Protein AF-A0A9D9NFY9-F1 (afdb_monomer)

Organism: NCBI:txid2840762

Radius of gyration: 22.57 Å; Cα contacts (8 Å, |Δi|>4): 266; chains: 1; bounding box: 42×57×65 Å

Mean predicted aligned error: 10.79 Å

Foldseek 3Di:
DVVVCVVVVQAAKEAELEQLWLQSVLVCVVVVVDPDPDDWDSAQVTCPSAQALVNSLVSLVCCCPVDLVVVNVQVQQDAKDWAAQHQIDPQDIDGDPVSCVVVPVDDDVVVPDPSNCRQHPSCVVVVHIHMYGSRDYHYRQHDPNNCVNSVVPCSVVSVLVSLLVVQCVPPVSVVVSVVVVVVVVVCVVCVVVVVPDDDPDDDPPPPPDDPPPVNVVVVVVVVPDDPVVVVVVVVVVVVVVVVVVPDD

Structure (mmCIF, N/CA/C/O backbone):
data_AF-A0A9D9NFY9-F1
#
_entry.id   AF-A0A9D9NFY9-F1
#
loop_
_atom_site.group_PDB
_atom_site.id
_atom_site.type_symbol
_atom_site.label_atom_id
_atom_site.label_alt_id
_atom_site.label_comp_id
_atom_site.label_asym_id
_atom_site.label_entity_id
_atom_site.label_seq_id
_atom_site.pdbx_PDB_ins_code
_atom_site.Cartn_x
_atom_site.Cartn_y
_atom_site.Cartn_z
_atom_site.occupancy
_atom_site.B_iso_or_equiv
_atom_site.auth_seq_id
_atom_site.auth_comp_id
_atom_site.auth_asym_id
_atom_site.auth_atom_id
_atom_site.pdbx_PDB_model_num
ATOM 1 N N . MET A 1 1 ? -1.895 -9.376 8.651 1.00 95.19 1 MET A N 1
ATOM 2 C CA . MET A 1 1 ? -0.891 -9.516 7.562 1.00 95.19 1 MET A CA 1
ATOM 3 C C . MET A 1 1 ? 0.155 -10.577 7.862 1.00 95.19 1 MET A C 1
ATOM 5 O O . MET A 1 1 ? 0.382 -11.410 6.995 1.00 95.19 1 MET A O 1
ATOM 9 N N . VAL A 1 2 ? 0.783 -10.559 9.045 1.00 96.00 2 VAL A N 1
ATOM 10 C CA . VAL A 1 2 ? 1.779 -11.577 9.434 1.00 96.00 2 VAL A CA 1
ATOM 11 C C . VAL A 1 2 ? 1.160 -12.975 9.458 1.00 96.00 2 VAL A C 1
ATOM 13 O O . VAL A 1 2 ? 1.659 -13.842 8.750 1.00 96.00 2 VAL A O 1
ATOM 16 N N . ASP A 1 3 ? 0.027 -13.154 10.143 1.00 97.25 3 ASP A N 1
ATOM 17 C CA . ASP A 1 3 ? -0.665 -14.453 10.211 1.00 97.25 3 ASP A CA 1
ATOM 18 C C . ASP A 1 3 ? -1.026 -14.973 8.816 1.00 97.25 3 ASP A C 1
ATOM 20 O O . ASP A 1 3 ? -0.599 -16.053 8.428 1.00 97.25 3 ASP A O 1
ATOM 24 N N . PHE A 1 4 ? -1.653 -14.133 7.981 1.00 98.00 4 PHE A N 1
ATOM 25 C CA . PHE A 1 4 ? -1.939 -14.475 6.583 1.00 98.00 4 PHE A CA 1
ATOM 26 C C . PHE A 1 4 ? -0.687 -14.944 5.823 1.00 98.00 4 PHE A C 1
ATOM 28 O O . PHE A 1 4 ? -0.753 -15.900 5.050 1.00 98.00 4 PHE A O 1
ATOM 35 N N . ARG A 1 5 ? 0.462 -14.277 6.012 1.00 97.00 5 ARG A N 1
ATOM 36 C CA . ARG A 1 5 ? 1.720 -14.672 5.363 1.00 97.00 5 ARG A CA 1
ATOM 37 C C . ARG A 1 5 ? 2.205 -16.027 5.880 1.00 97.00 5 ARG A C 1
ATOM 39 O O . ARG A 1 5 ? 2.670 -16.809 5.055 1.00 97.00 5 ARG A O 1
ATOM 46 N N . ILE A 1 6 ? 2.111 -16.294 7.182 1.00 97.62 6 ILE A N 1
ATOM 47 C CA . ILE A 1 6 ? 2.482 -17.580 7.794 1.00 97.62 6 ILE A CA 1
ATOM 48 C C . ILE A 1 6 ? 1.590 -18.704 7.257 1.00 97.62 6 ILE A C 1
ATOM 50 O O . ILE A 1 6 ? 2.110 -19.736 6.840 1.00 97.62 6 ILE A O 1
ATOM 54 N N . ASP A 1 7 ? 0.283 -18.459 7.169 1.00 97.81 7 ASP A N 1
ATOM 55 C CA . ASP A 1 7 ? -0.718 -19.441 6.740 1.00 97.81 7 ASP A CA 1
ATOM 56 C C . ASP A 1 7 ? -0.698 -19.724 5.230 1.00 97.81 7 ASP A C 1
ATOM 58 O O . ASP A 1 7 ? -1.244 -20.726 4.773 1.00 97.81 7 ASP A O 1
ATOM 62 N N . ASN A 1 8 ? -0.073 -18.855 4.430 1.00 97.38 8 ASN A N 1
ATOM 63 C CA . ASN A 1 8 ? -0.013 -18.994 2.972 1.00 97.38 8 ASN A CA 1
ATOM 64 C C . ASN A 1 8 ? 1.437 -19.025 2.449 1.00 97.38 8 ASN A C 1
ATOM 66 O O . ASN A 1 8 ? 1.809 -18.173 1.634 1.00 97.38 8 ASN A O 1
ATOM 70 N N . PRO A 1 9 ? 2.295 -19.963 2.893 1.00 96.88 9 PRO A N 1
ATOM 71 C CA . PRO A 1 9 ? 3.748 -19.886 2.717 1.00 96.88 9 PRO A CA 1
ATOM 72 C C . PRO A 1 9 ? 4.231 -19.915 1.256 1.00 96.88 9 PRO A C 1
ATOM 74 O O . PRO A 1 9 ? 5.317 -19.401 0.964 1.00 96.88 9 PRO A O 1
ATOM 77 N N . ASP A 1 10 ? 3.416 -20.434 0.341 1.00 96.12 10 ASP A N 1
ATOM 78 C CA . ASP A 1 10 ? 3.795 -20.707 -1.049 1.00 96.12 10 ASP A CA 1
ATOM 79 C C . ASP A 1 10 ? 3.913 -19.461 -1.932 1.00 96.12 10 ASP A C 1
ATOM 81 O O . ASP A 1 10 ? 4.693 -19.456 -2.891 1.00 96.12 10 ASP A O 1
ATOM 85 N N . TYR A 1 11 ? 3.213 -18.375 -1.591 1.00 97.44 11 TYR A N 1
ATOM 86 C CA . TYR A 1 11 ? 3.341 -17.118 -2.327 1.00 97.44 11 TYR A CA 1
ATOM 87 C C . TYR A 1 11 ? 4.754 -16.541 -2.193 1.00 97.44 11 TYR A C 1
ATOM 89 O O . TYR A 1 11 ? 5.426 -16.719 -1.174 1.00 97.44 11 TYR A O 1
ATOM 97 N N . PHE A 1 12 ? 5.236 -15.858 -3.228 1.00 97.56 12 PHE A N 1
ATOM 98 C CA . PHE A 1 12 ? 6.520 -15.166 -3.151 1.00 97.56 12 PHE A CA 1
ATOM 99 C C . PHE A 1 12 ? 6.369 -13.829 -2.419 1.00 97.56 12 PHE A C 1
ATOM 101 O O . PHE A 1 12 ? 6.899 -13.668 -1.319 1.00 97.56 12 PHE A O 1
ATOM 108 N N . LEU A 1 13 ? 5.582 -12.909 -2.982 1.00 97.50 13 LEU A N 1
ATOM 109 C CA . LEU A 1 13 ? 5.177 -11.673 -2.320 1.00 97.50 13 LEU A CA 1
ATOM 110 C C . LEU A 1 13 ? 3.726 -11.740 -1.856 1.00 97.50 13 LEU A C 1
ATOM 112 O O . LEU A 1 13 ? 2.855 -12.261 -2.557 1.00 97.50 13 LEU A O 1
ATOM 116 N N . VAL A 1 14 ? 3.462 -11.125 -0.705 1.00 98.12 14 VAL A N 1
ATOM 117 C CA . VAL A 1 14 ? 2.107 -10.854 -0.219 1.00 98.12 14 VAL A CA 1
ATOM 118 C C . VAL A 1 14 ? 1.927 -9.355 -0.023 1.00 98.12 14 VAL A C 1
ATOM 120 O O . VAL A 1 14 ? 2.678 -8.744 0.726 1.00 98.12 14 VAL A O 1
ATOM 123 N N . SER A 1 15 ? 0.923 -8.760 -0.654 1.00 98.12 15 SER A N 1
ATOM 124 C CA . SER A 1 15 ? 0.550 -7.351 -0.495 1.00 98.12 15 SER A CA 1
ATOM 125 C C . SER A 1 15 ? -0.794 -7.241 0.239 1.00 98.12 15 SER A C 1
ATOM 127 O O . SER A 1 15 ? -1.614 -8.150 0.117 1.00 98.12 15 SER A O 1
ATOM 129 N N . PRO A 1 16 ? -1.057 -6.198 1.043 1.00 98.31 16 PRO A N 1
ATOM 130 C CA . PRO A 1 16 ? -2.419 -5.879 1.461 1.00 98.31 16 PRO A CA 1
ATOM 131 C C . PRO A 1 16 ? -3.218 -5.29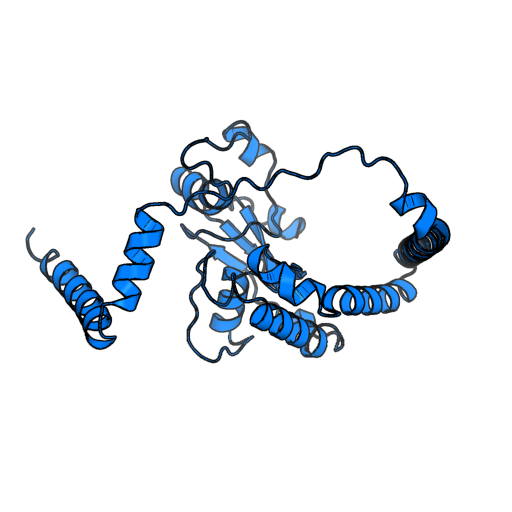4 0.284 1.00 98.31 16 PRO A C 1
ATOM 133 O O . PRO A 1 16 ? -2.674 -5.028 -0.788 1.00 98.31 16 PRO A O 1
ATOM 136 N N . LEU A 1 17 ? -4.507 -5.034 0.484 1.00 98.38 17 LEU A N 1
ATOM 137 C CA . LEU A 1 17 ? -5.283 -4.195 -0.421 1.00 98.38 17 LEU A CA 1
ATOM 138 C C . LEU A 1 17 ? -4.836 -2.735 -0.281 1.00 98.38 17 LEU A C 1
ATOM 140 O O . LEU A 1 17 ? -5.132 -2.063 0.709 1.00 98.38 17 LEU A O 1
ATOM 144 N N . VAL A 1 18 ? -4.101 -2.234 -1.271 1.00 98.44 18 VAL A N 1
ATOM 145 C CA . VAL A 1 18 ? -3.543 -0.879 -1.239 1.00 98.44 18 VAL A CA 1
ATOM 146 C C . VAL A 1 18 ? -4.459 0.106 -1.969 1.00 98.44 18 VAL A C 1
ATOM 148 O O . VAL A 1 18 ? -4.627 0.046 -3.186 1.00 98.44 18 VAL A O 1
ATOM 151 N N . ILE A 1 19 ? -5.019 1.071 -1.244 1.00 98.56 19 ILE A N 1
ATOM 152 C CA . ILE A 1 19 ? -5.685 2.231 -1.844 1.00 98.56 19 ILE A CA 1
ATOM 153 C C . ILE A 1 19 ? -4.630 3.086 -2.548 1.00 98.56 19 ILE A C 1
ATOM 155 O O . ILE A 1 19 ? -3.565 3.337 -1.983 1.00 98.56 19 ILE A O 1
ATOM 159 N N . ASN A 1 20 ? -4.948 3.545 -3.764 1.00 98.12 20 ASN A N 1
ATOM 160 C CA . ASN A 1 20 ? -4.018 4.207 -4.689 1.00 98.12 20 ASN A CA 1
ATOM 161 C C . ASN A 1 20 ? -2.884 3.282 -5.185 1.00 98.12 20 ASN A C 1
ATOM 163 O O . ASN A 1 20 ? -1.709 3.645 -5.218 1.00 98.12 20 ASN A O 1
ATOM 167 N N . ASN A 1 21 ? -3.271 2.073 -5.598 1.00 97.88 21 ASN A N 1
ATOM 168 C CA . ASN A 1 21 ? -2.470 1.119 -6.364 1.00 97.88 21 ASN A CA 1
ATOM 169 C C . ASN A 1 21 ? -3.328 0.580 -7.526 1.00 97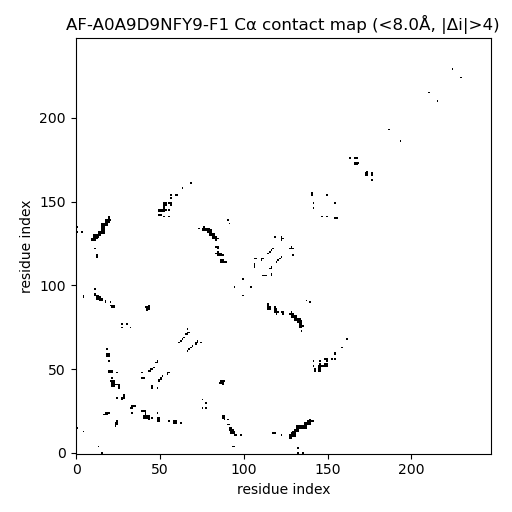.88 21 ASN A C 1
ATOM 171 O O . ASN A 1 21 ? -4.511 0.280 -7.334 1.00 97.88 21 ASN A O 1
ATOM 175 N N . ALA A 1 22 ? -2.763 0.481 -8.734 1.00 97.25 22 ALA A N 1
ATOM 176 C CA . ALA A 1 22 ? -3.526 0.145 -9.942 1.00 97.25 22 ALA A CA 1
ATOM 177 C C . ALA A 1 22 ? -4.143 -1.261 -9.884 1.00 97.25 22 ALA A C 1
ATOM 179 O O . ALA A 1 22 ? -5.346 -1.413 -10.092 1.00 97.25 22 ALA A O 1
ATOM 180 N N . LEU A 1 23 ? -3.349 -2.265 -9.505 1.00 97.38 23 LEU A N 1
ATOM 181 C CA . LEU A 1 23 ? -3.809 -3.644 -9.346 1.00 97.38 23 LEU A CA 1
ATOM 182 C C . LEU A 1 23 ? -4.904 -3.754 -8.273 1.00 97.38 23 LEU A C 1
ATOM 184 O O . LEU A 1 23 ? -5.927 -4.392 -8.500 1.00 97.38 23 LEU A O 1
ATOM 188 N N . CYS A 1 24 ? -4.727 -3.105 -7.122 1.00 98.19 24 CYS A N 1
ATOM 189 C CA . CYS A 1 24 ? -5.719 -3.142 -6.044 1.00 98.19 24 CYS A CA 1
ATOM 190 C C . CYS A 1 24 ? -7.018 -2.414 -6.422 1.00 98.19 24 CYS A C 1
ATOM 192 O O . CYS A 1 24 ? -8.106 -2.866 -6.077 1.00 98.19 24 CYS A O 1
ATOM 194 N N . THR A 1 25 ? -6.925 -1.318 -7.179 1.00 98.12 25 THR A N 1
ATOM 195 C CA . THR A 1 25 ? -8.110 -0.614 -7.695 1.00 98.12 25 THR A CA 1
ATOM 196 C C . THR A 1 25 ? -8.867 -1.477 -8.702 1.00 98.12 25 THR A C 1
ATOM 198 O O . THR A 1 25 ? -10.093 -1.539 -8.652 1.00 98.12 25 THR A O 1
ATOM 201 N N . TYR A 1 26 ? -8.147 -2.196 -9.565 1.00 97.44 26 TYR A N 1
ATOM 202 C CA . TYR A 1 26 ? -8.739 -3.181 -10.467 1.00 97.44 26 TYR A CA 1
ATOM 203 C C . TYR A 1 26 ? -9.432 -4.319 -9.701 1.00 97.44 26 TYR A C 1
ATOM 205 O O . TYR A 1 26 ? -10.564 -4.676 -10.016 1.00 97.44 26 TYR A O 1
ATOM 213 N N . ILE A 1 27 ? -8.800 -4.848 -8.646 1.00 97.88 27 ILE A N 1
ATOM 214 C CA . ILE A 1 27 ? -9.400 -5.861 -7.762 1.00 97.88 27 ILE A CA 1
ATOM 215 C C . ILE A 1 27 ? -10.721 -5.358 -7.157 1.00 97.88 27 ILE A C 1
ATOM 217 O O . ILE A 1 27 ? -11.731 -6.062 -7.217 1.00 97.88 27 ILE A O 1
ATOM 221 N N . LEU A 1 28 ? -10.731 -4.133 -6.619 1.00 98.25 28 LEU A N 1
ATOM 222 C CA . LEU A 1 28 ? -11.938 -3.499 -6.081 1.00 98.25 28 LEU A CA 1
ATOM 223 C C . LEU A 1 28 ? -13.043 -3.383 -7.142 1.00 98.25 28 LEU A C 1
ATOM 225 O O . LEU A 1 28 ? -14.213 -3.608 -6.830 1.00 98.25 28 LEU A O 1
ATOM 229 N N . GLU A 1 29 ? -12.693 -3.039 -8.386 1.00 97.38 29 GLU A N 1
ATOM 230 C CA . GLU A 1 29 ? -13.662 -2.905 -9.479 1.00 97.38 29 GLU A CA 1
ATOM 231 C C . GLU A 1 29 ? -14.257 -4.261 -9.871 1.00 97.38 29 GLU A C 1
ATOM 233 O O . GLU A 1 29 ? -15.477 -4.403 -9.939 1.00 97.38 29 GLU A O 1
ATOM 238 N N . VAL A 1 30 ? -13.419 -5.287 -10.049 1.00 95.94 30 VAL A N 1
ATOM 239 C CA . VAL A 1 30 ? -13.863 -6.647 -10.399 1.00 95.94 30 VAL A CA 1
ATOM 240 C C . VAL A 1 30 ? -14.755 -7.253 -9.310 1.00 95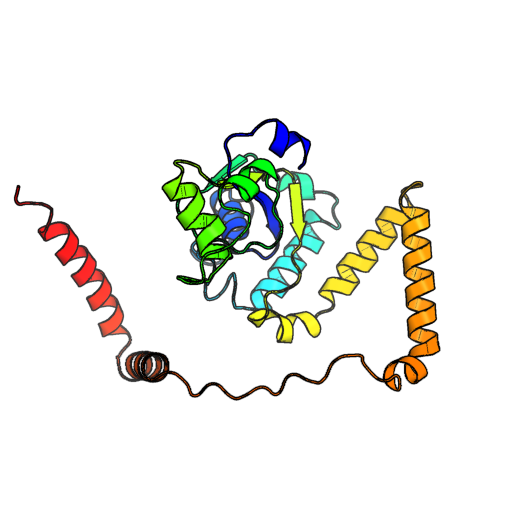.94 30 VAL A C 1
ATOM 242 O O . VAL A 1 30 ? -15.654 -8.0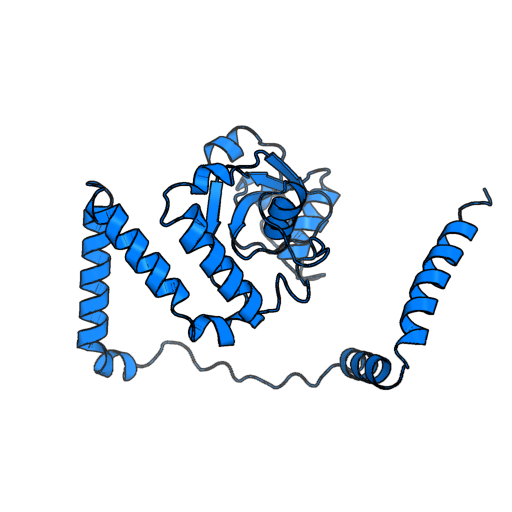37 -9.613 1.00 95.94 30 VAL A O 1
ATOM 245 N N . LYS A 1 31 ? -14.556 -6.875 -8.043 1.00 97.00 31 LYS A N 1
ATOM 246 C CA . L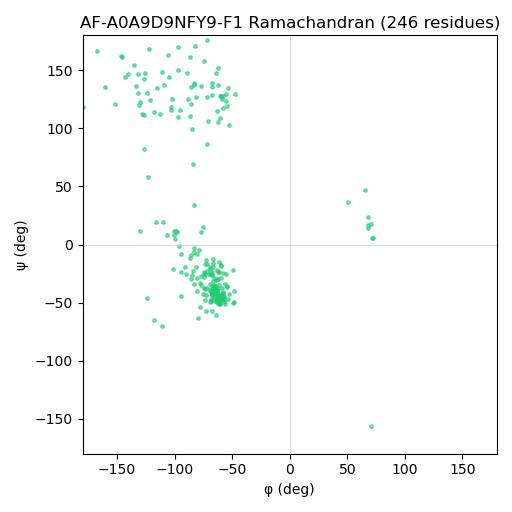YS A 1 31 ? -15.438 -7.268 -6.933 1.00 97.00 31 LYS A CA 1
ATOM 247 C C . LYS A 1 31 ? -16.689 -6.407 -6.777 1.00 97.00 31 LYS A C 1
ATOM 249 O O . LYS A 1 31 ? -17.511 -6.708 -5.917 1.00 97.00 31 LYS A O 1
ATOM 254 N N . GLY A 1 32 ? -16.852 -5.359 -7.580 1.00 96.69 32 GLY A N 1
ATOM 255 C CA . GLY A 1 32 ? -17.990 -4.447 -7.487 1.00 96.69 32 GLY A CA 1
ATOM 256 C C . GLY A 1 32 ? -17.973 -3.551 -6.245 1.00 96.69 32 GLY A C 1
ATOM 257 O O . GLY A 1 32 ? -19.006 -2.985 -5.895 1.00 96.69 32 GLY A O 1
ATOM 258 N N . LEU A 1 33 ? -16.819 -3.405 -5.586 1.00 97.12 33 LEU A N 1
ATOM 259 C CA . LEU A 1 33 ? -16.635 -2.564 -4.396 1.00 97.12 33 LEU A CA 1
ATOM 260 C C . LEU A 1 33 ? -16.364 -1.097 -4.756 1.00 97.12 33 LEU A C 1
ATOM 262 O O . LEU A 1 33 ? -16.628 -0.187 -3.970 1.00 97.12 33 LEU A O 1
ATOM 266 N N . ILE A 1 34 ? -15.870 -0.857 -5.970 1.00 96.69 34 ILE A N 1
ATOM 267 C CA . ILE A 1 34 ? -15.774 0.468 -6.580 1.00 96.69 34 ILE A CA 1
ATOM 268 C C . ILE A 1 34 ? -16.328 0.407 -8.003 1.00 96.69 34 ILE A C 1
ATOM 270 O O . ILE A 1 34 ? -16.198 -0.601 -8.693 1.00 96.69 34 ILE A O 1
ATOM 274 N N . LYS A 1 35 ? -16.947 1.497 -8.460 1.00 95.69 35 LYS A N 1
ATOM 275 C CA . LYS A 1 35 ? -17.428 1.633 -9.837 1.00 95.69 35 LYS A CA 1
ATOM 276 C C . LYS A 1 35 ? -16.617 2.698 -10.560 1.00 95.69 35 LYS A C 1
ATOM 278 O O . LYS A 1 35 ? -16.741 3.882 -10.239 1.00 95.69 35 LYS A O 1
ATOM 283 N N . LEU A 1 36 ? -15.822 2.296 -11.550 1.00 95.62 36 LEU A N 1
ATOM 284 C CA . LEU A 1 36 ? -15.117 3.240 -12.414 1.00 95.62 36 LEU A CA 1
ATOM 285 C C . LEU A 1 36 ? -16.010 3.654 -13.592 1.00 95.62 36 LEU A C 1
ATOM 287 O O . LEU A 1 36 ? -17.024 3.028 -13.904 1.00 95.62 36 LEU A O 1
ATOM 291 N N . ARG A 1 37 ? -15.668 4.775 -14.239 1.00 91.56 37 ARG A N 1
ATOM 292 C CA . ARG A 1 37 ? -16.444 5.309 -15.379 1.00 91.56 37 ARG A CA 1
ATOM 293 C C . ARG A 1 37 ? -16.300 4.478 -16.656 1.00 91.56 37 ARG A C 1
ATOM 295 O O . ARG A 1 37 ? -17.095 4.638 -17.575 1.00 91.56 37 ARG A O 1
ATOM 302 N N . GLY A 1 38 ? -15.284 3.634 -16.715 1.00 91.44 38 GLY A N 1
ATOM 303 C CA . GLY A 1 38 ? -14.998 2.726 -17.811 1.00 91.44 38 GLY A CA 1
ATOM 304 C C . GLY A 1 38 ? -13.940 1.733 -17.360 1.00 91.44 38 GLY A C 1
ATOM 305 O O . GLY A 1 38 ? -13.294 1.957 -16.337 1.00 91.44 38 GLY A O 1
ATOM 306 N N . TYR A 1 39 ? -13.775 0.668 -18.137 1.00 92.31 39 TYR A N 1
ATOM 307 C CA . TYR A 1 39 ? -12.807 -0.380 -17.845 1.00 92.31 39 TYR A CA 1
ATOM 308 C C . TYR A 1 39 ? -11.386 0.191 -17.741 1.00 92.31 39 TYR A C 1
ATOM 310 O O . TYR A 1 39 ? -10.925 0.885 -18.653 1.00 92.31 39 TYR A O 1
ATOM 318 N N . MET A 1 40 ? -10.705 -0.121 -16.642 1.00 94.62 40 MET A N 1
ATOM 319 C CA . MET A 1 40 ? -9.287 0.162 -16.432 1.00 94.62 40 MET A CA 1
ATOM 320 C C . MET A 1 40 ? -8.591 -1.152 -16.100 1.00 94.62 40 MET A C 1
ATOM 322 O O . MET A 1 40 ? -9.078 -1.898 -15.262 1.00 94.62 40 MET A O 1
ATOM 326 N N . ASP A 1 41 ? -7.480 -1.462 -16.765 1.00 93.50 41 ASP A N 1
ATOM 327 C CA . ASP A 1 41 ? -6.754 -2.705 -16.497 1.00 93.50 41 ASP A CA 1
ATOM 328 C C . ASP A 1 41 ? -5.822 -2.592 -15.276 1.00 93.50 41 ASP A C 1
ATOM 330 O O . ASP A 1 41 ? -5.593 -1.515 -14.719 1.00 93.50 41 ASP A O 1
ATOM 334 N N . ALA A 1 42 ? -5.267 -3.731 -14.861 1.00 94.00 42 ALA A N 1
ATOM 335 C CA . ALA A 1 42 ? -4.371 -3.840 -13.713 1.00 94.00 42 ALA A CA 1
ATOM 336 C C . ALA A 1 42 ? -2.930 -3.352 -13.974 1.00 94.00 42 ALA A C 1
ATOM 338 O O . ALA A 1 42 ? -2.048 -3.623 -13.158 1.00 94.00 42 ALA A O 1
ATOM 339 N N . SER A 1 43 ? -2.645 -2.679 -15.096 1.00 94.62 43 SER A N 1
ATOM 340 C CA . SER A 1 43 ? -1.279 -2.288 -15.453 1.00 94.62 43 SER A CA 1
ATOM 341 C C . SER A 1 43 ? -0.644 -1.379 -14.398 1.00 94.62 43 SER A C 1
ATOM 343 O O . SER A 1 43 ? -1.168 -0.314 -14.063 1.00 94.62 43 SER A O 1
ATOM 345 N N . ALA A 1 44 ? 0.556 -1.744 -13.936 1.00 92.56 44 ALA A N 1
ATOM 346 C CA . ALA A 1 44 ? 1.348 -0.923 -13.018 1.00 92.56 44 ALA A CA 1
ATOM 347 C C . ALA A 1 44 ? 1.709 0.465 -13.580 1.00 92.56 44 ALA A C 1
ATOM 349 O O . ALA A 1 44 ? 2.039 1.365 -12.817 1.00 92.56 44 ALA A O 1
ATOM 350 N N . SER A 1 45 ? 1.629 0.659 -14.899 1.00 92.94 45 SER A N 1
ATOM 351 C CA . SER A 1 45 ? 1.878 1.937 -15.576 1.00 92.94 45 SER A CA 1
ATOM 352 C C . SER A 1 45 ? 0.605 2.560 -16.159 1.00 92.94 45 SER A C 1
ATOM 354 O O . SER A 1 45 ? 0.669 3.424 -17.039 1.00 92.94 45 SER A O 1
ATOM 356 N N . HIS A 1 46 ? -0.573 2.143 -15.678 1.00 95.94 46 HIS A N 1
ATOM 357 C CA . HIS A 1 46 ? -1.852 2.596 -16.211 1.00 95.94 46 HIS A CA 1
ATOM 358 C C . HIS A 1 46 ? -1.976 4.132 -16.192 1.00 95.94 46 HIS A C 1
ATOM 360 O O . HIS A 1 46 ? -1.784 4.805 -15.174 1.00 95.94 46 HIS A O 1
ATOM 366 N N . SER A 1 47 ? -2.360 4.699 -17.338 1.00 94.06 47 SER A N 1
ATOM 367 C CA . SER A 1 47 ? -2.356 6.150 -17.596 1.00 94.06 47 SER A CA 1
ATOM 368 C C . SER A 1 47 ? -3.269 6.984 -16.684 1.00 94.06 47 SER A C 1
ATOM 370 O O . SER A 1 47 ? -3.122 8.204 -16.621 1.00 94.06 47 SER A O 1
ATOM 372 N N . ILE A 1 48 ? -4.196 6.334 -15.978 1.00 96.06 48 ILE A N 1
ATOM 373 C CA . ILE A 1 48 ? -5.092 6.952 -14.992 1.00 96.06 48 ILE A CA 1
ATOM 374 C C . ILE A 1 48 ? -4.733 6.476 -13.582 1.00 96.06 48 ILE A C 1
ATOM 376 O O . ILE A 1 48 ? -4.185 7.269 -12.822 1.00 96.06 48 ILE A O 1
ATOM 380 N N . LEU A 1 49 ? -4.996 5.199 -13.266 1.00 96.44 49 LEU A N 1
ATOM 381 C CA . LEU A 1 49 ? -4.786 4.599 -11.940 1.00 96.44 49 LEU A CA 1
ATOM 382 C C . LEU A 1 49 ? -3.407 4.878 -11.320 1.00 96.44 49 LEU A C 1
ATOM 384 O O . LEU A 1 49 ? -3.328 5.162 -10.131 1.00 96.44 49 LEU A O 1
ATOM 388 N N . TRP A 1 50 ? -2.335 4.843 -12.116 1.00 96.12 50 TRP A N 1
ATOM 389 C CA . TRP A 1 50 ? -0.982 5.140 -11.641 1.00 96.12 50 TRP A CA 1
ATOM 390 C C . TRP A 1 50 ? -0.594 6.607 -11.873 1.00 96.12 50 TRP A C 1
ATOM 392 O O . TRP A 1 50 ? -0.071 7.279 -10.985 1.00 96.12 50 TRP A O 1
ATOM 402 N N . ARG A 1 51 ? -0.886 7.161 -13.058 1.00 95.12 51 ARG A N 1
ATOM 403 C CA . ARG A 1 51 ? -0.334 8.469 -13.449 1.00 95.12 51 ARG A CA 1
ATOM 404 C C . ARG A 1 51 ? -1.102 9.683 -12.914 1.00 95.12 51 ARG A C 1
ATOM 406 O O . ARG A 1 51 ? -0.493 10.725 -12.679 1.00 95.12 51 ARG A O 1
ATOM 413 N N . SER A 1 52 ? -2.426 9.600 -12.790 1.00 97.50 52 SER A N 1
ATOM 414 C CA . SER A 1 52 ? -3.289 10.776 -12.616 1.00 97.50 52 SER A CA 1
ATOM 415 C C . SER A 1 52 ? -3.437 11.191 -11.151 1.00 97.50 52 SER A C 1
ATOM 417 O O . SER A 1 52 ? -4.124 10.536 -10.372 1.00 97.50 52 SER A O 1
ATOM 419 N N . GLY A 1 53 ? -2.853 12.335 -10.780 1.00 97.62 53 GLY A N 1
ATOM 420 C CA . GLY A 1 53 ? -2.994 12.884 -9.427 1.00 97.62 53 GLY A CA 1
ATOM 421 C C . GLY A 1 53 ? -4.422 13.320 -9.067 1.00 97.62 53 GLY A C 1
ATOM 422 O O . GLY A 1 53 ? -4.813 13.231 -7.909 1.00 97.62 53 GLY A O 1
ATOM 423 N N . THR A 1 54 ? -5.238 13.737 -10.043 1.00 97.56 54 THR A N 1
ATOM 424 C CA . THR A 1 54 ? -6.650 14.095 -9.795 1.00 97.56 54 THR A CA 1
ATOM 425 C C . THR A 1 54 ? -7.504 12.865 -9.504 1.00 97.56 54 THR A C 1
ATOM 427 O O . THR A 1 54 ? -8.376 12.906 -8.634 1.00 97.56 54 THR A O 1
ATOM 430 N N . PHE A 1 55 ? -7.225 11.752 -10.192 1.00 97.62 55 PHE A N 1
ATOM 431 C CA . PHE A 1 55 ? -7.839 10.464 -9.884 1.00 97.62 55 PHE A CA 1
ATOM 432 C C . PHE A 1 55 ? -7.430 9.995 -8.487 1.00 97.62 55 PHE A C 1
ATOM 434 O O . PHE A 1 55 ? -8.302 9.669 -7.691 1.00 97.62 55 PHE A O 1
ATOM 441 N N . ALA A 1 56 ? -6.134 10.038 -8.167 1.00 98.19 56 ALA A N 1
ATOM 442 C CA . ALA A 1 56 ? -5.626 9.658 -6.850 1.00 98.19 56 ALA A CA 1
ATOM 443 C C . ALA A 1 56 ? -6.266 10.481 -5.718 1.00 98.19 56 ALA A C 1
ATOM 445 O O . ALA A 1 56 ? -6.720 9.913 -4.727 1.00 98.19 56 ALA A O 1
ATOM 446 N N . SER A 1 57 ? -6.394 11.802 -5.898 1.00 98.19 57 SER A N 1
ATOM 447 C CA . SER A 1 57 ? -7.083 12.684 -4.944 1.00 98.19 57 SER A CA 1
ATOM 448 C C . SER A 1 57 ? -8.540 12.258 -4.741 1.00 98.19 57 SER A C 1
ATOM 450 O O . SER A 1 57 ? -8.994 12.078 -3.611 1.00 98.19 57 SER A O 1
ATOM 452 N N . SER A 1 58 ? -9.254 11.988 -5.839 1.00 97.69 58 SER A N 1
ATOM 453 C CA . SER A 1 58 ? -10.647 11.524 -5.797 1.00 97.69 58 SER A CA 1
ATOM 454 C C . SER A 1 58 ? -10.786 10.152 -5.130 1.00 97.69 58 SER A C 1
ATOM 456 O O . SER A 1 58 ? -11.739 9.921 -4.389 1.00 97.69 58 SER A O 1
ATOM 458 N N . LEU A 1 59 ? -9.836 9.244 -5.367 1.00 98.44 59 LEU A N 1
ATOM 459 C CA . LEU A 1 59 ? -9.812 7.913 -4.768 1.00 98.44 59 LEU A CA 1
ATOM 460 C C . LEU A 1 59 ? -9.559 7.986 -3.257 1.00 98.44 59 LEU A C 1
ATOM 462 O O . LEU A 1 59 ? -10.241 7.307 -2.492 1.00 98.44 59 LEU A O 1
ATOM 466 N N . HIS A 1 60 ? -8.639 8.842 -2.804 1.00 98.56 60 HIS A N 1
ATOM 467 C CA . HIS A 1 60 ? -8.455 9.088 -1.374 1.00 98.56 60 HIS A CA 1
ATOM 468 C C . HIS A 1 60 ? -9.679 9.744 -0.742 1.00 98.56 60 HIS A C 1
ATOM 470 O O . HIS A 1 60 ? -10.073 9.352 0.353 1.00 98.56 60 HIS A O 1
ATOM 476 N N . ASP A 1 61 ? -10.307 10.710 -1.415 1.00 98.19 61 ASP A N 1
ATOM 477 C CA . ASP A 1 61 ? -11.524 11.339 -0.909 1.00 98.19 61 ASP A CA 1
ATOM 478 C C . ASP A 1 61 ? -12.662 10.325 -0.747 1.00 98.19 61 ASP A C 1
ATOM 480 O O . ASP A 1 61 ? -13.297 10.280 0.309 1.00 98.19 61 ASP A O 1
ATOM 484 N N . TRP A 1 62 ? -12.853 9.464 -1.751 1.00 98.00 62 TRP A N 1
ATOM 485 C CA . TRP A 1 62 ? -13.771 8.330 -1.692 1.00 98.00 62 TRP A CA 1
ATOM 486 C C . TRP A 1 62 ? -13.450 7.414 -0.510 1.00 98.00 62 TRP A C 1
ATOM 488 O O . TRP A 1 62 ? -14.338 7.148 0.300 1.00 98.00 62 TRP A O 1
ATOM 498 N N . PHE A 1 63 ? -12.192 6.988 -0.363 1.00 98.50 63 PHE A N 1
ATOM 499 C CA . PHE A 1 63 ? -11.800 6.085 0.716 1.00 98.50 63 PHE A CA 1
ATOM 500 C C . PHE A 1 63 ? -12.061 6.691 2.099 1.00 98.50 63 PHE A C 1
ATOM 502 O O . PHE A 1 63 ? -12.734 6.092 2.940 1.00 98.50 63 PHE A O 1
ATOM 509 N N . ILE A 1 64 ? -11.590 7.922 2.312 1.00 98.12 64 ILE A N 1
ATOM 510 C CA . ILE A 1 64 ? -11.723 8.623 3.588 1.00 98.12 64 ILE A CA 1
ATOM 511 C C . ILE A 1 64 ? -13.199 8.824 3.940 1.00 98.12 64 ILE A C 1
ATOM 513 O O . ILE A 1 64 ? -13.613 8.509 5.053 1.00 98.12 64 ILE A O 1
ATOM 517 N N . ARG A 1 65 ? -14.002 9.362 3.015 1.00 97.56 65 ARG A N 1
ATOM 518 C CA . ARG A 1 65 ? -15.392 9.738 3.311 1.00 97.56 65 ARG A CA 1
ATOM 519 C C . ARG A 1 65 ? -16.312 8.540 3.467 1.00 97.56 65 ARG A C 1
ATOM 521 O O . ARG A 1 65 ? -17.159 8.560 4.351 1.00 97.56 65 ARG A O 1
ATOM 528 N N . GLN A 1 66 ? -16.193 7.551 2.586 1.00 96.50 66 GLN A N 1
ATOM 529 C CA . GLN A 1 66 ? -17.167 6.463 2.513 1.00 96.50 66 GLN A CA 1
ATOM 530 C C . GLN A 1 66 ? -16.849 5.332 3.487 1.00 96.50 66 GLN A C 1
ATOM 532 O O . GLN A 1 66 ? -17.775 4.685 3.975 1.00 96.50 66 GLN A O 1
ATOM 537 N N . TRP A 1 67 ? -15.567 5.119 3.800 1.00 97.50 67 TRP A N 1
ATOM 538 C CA . TRP A 1 67 ? -15.118 3.917 4.504 1.00 97.50 67 TRP A CA 1
ATOM 539 C C . TRP A 1 67 ? -14.360 4.216 5.792 1.00 97.50 67 TRP A C 1
ATOM 541 O O . TRP A 1 67 ? -14.636 3.600 6.819 1.00 97.50 67 TRP A O 1
ATOM 551 N N . LEU A 1 68 ? -13.421 5.166 5.764 1.00 96.12 68 LEU A N 1
ATOM 552 C CA . LEU A 1 68 ? -12.593 5.454 6.935 1.00 96.12 68 LEU A CA 1
ATOM 553 C C . LEU A 1 68 ? -13.389 6.181 8.026 1.00 96.12 68 LEU A C 1
ATOM 555 O O . LEU A 1 68 ? -13.511 5.683 9.139 1.00 96.12 68 LEU A O 1
ATOM 559 N N . LEU A 1 69 ? -13.984 7.334 7.698 1.00 96.06 69 LEU A N 1
ATOM 560 C CA . LEU A 1 69 ? -14.733 8.156 8.659 1.00 96.06 69 LEU A CA 1
ATOM 561 C C . LEU A 1 69 ? -16.030 7.495 9.141 1.00 96.06 69 LEU A C 1
ATOM 563 O O . LEU A 1 69 ? -16.526 7.830 10.211 1.00 96.06 69 LEU A O 1
ATOM 567 N N . THR A 1 70 ? -16.583 6.571 8.359 1.00 96.31 70 THR A N 1
ATOM 568 C CA . THR A 1 70 ? -17.786 5.807 8.715 1.00 96.31 70 THR A CA 1
ATOM 569 C C . THR A 1 70 ? -17.472 4.558 9.537 1.00 96.31 70 THR A C 1
ATOM 571 O O . THR A 1 70 ? -18.401 3.908 10.008 1.00 96.31 70 THR A O 1
ATOM 574 N N . GLY A 1 71 ? -16.190 4.197 9.685 1.00 95.25 71 GLY A N 1
ATOM 575 C CA . GLY A 1 71 ? -15.767 2.955 10.332 1.00 95.25 71 GLY A CA 1
ATOM 576 C C . GLY A 1 71 ? -16.135 1.688 9.551 1.00 95.25 71 GLY A C 1
ATOM 577 O O . GLY A 1 71 ? -16.129 0.604 10.124 1.00 95.25 71 GLY A O 1
ATOM 578 N N . LYS A 1 72 ? -16.467 1.806 8.259 1.00 96.94 72 LYS A N 1
ATOM 579 C CA . LYS A 1 72 ? -16.945 0.700 7.409 1.00 96.94 72 LYS A CA 1
ATOM 580 C C . LYS A 1 72 ? -15.881 0.108 6.492 1.00 96.94 72 LYS A C 1
ATOM 582 O O . LYS A 1 72 ? -16.204 -0.651 5.592 1.00 96.94 72 LYS A O 1
ATOM 587 N N . TYR A 1 73 ? -14.607 0.441 6.672 1.00 96.00 73 TYR A N 1
ATOM 588 C CA . TYR A 1 73 ? -13.540 -0.061 5.798 1.00 96.00 73 TYR A CA 1
ATOM 589 C C . TYR A 1 73 ? -13.450 -1.596 5.747 1.00 96.00 73 TYR A C 1
ATOM 591 O O . TYR A 1 73 ? -13.001 -2.121 4.735 1.00 96.00 73 TYR A O 1
ATOM 599 N N . ALA A 1 74 ? -13.925 -2.315 6.769 1.00 97.06 74 ALA A N 1
ATOM 600 C CA . ALA A 1 74 ? -14.017 -3.775 6.741 1.00 97.06 74 ALA A CA 1
ATOM 601 C C . ALA A 1 74 ? -14.966 -4.304 5.646 1.00 97.06 74 ALA A C 1
ATOM 603 O O . ALA A 1 74 ? -14.783 -5.416 5.168 1.00 97.06 74 ALA A O 1
ATOM 604 N N . ASP A 1 75 ? -15.928 -3.505 5.180 1.00 97.50 75 ASP A N 1
ATOM 605 C CA . ASP A 1 75 ? -16.825 -3.875 4.078 1.00 97.50 75 ASP A CA 1
ATOM 606 C C . ASP A 1 75 ? -16.103 -3.870 2.711 1.00 97.50 75 ASP A C 1
ATOM 608 O O . ASP A 1 75 ? -16.629 -4.390 1.728 1.00 97.50 75 ASP A O 1
ATOM 612 N N . LEU A 1 76 ? -14.892 -3.299 2.628 1.00 97.31 76 LEU A N 1
ATOM 613 C CA . LEU A 1 76 ? -14.018 -3.403 1.451 1.00 97.31 76 LEU A CA 1
ATOM 614 C C . LEU A 1 76 ? -13.200 -4.700 1.425 1.00 97.31 76 LEU A C 1
ATOM 616 O O . LEU A 1 76 ? -12.496 -4.959 0.444 1.00 97.31 76 LEU A O 1
ATOM 620 N N . HIS A 1 77 ? -13.261 -5.501 2.491 1.00 98.12 77 HIS A N 1
ATOM 621 C CA . HIS A 1 77 ? -12.583 -6.784 2.543 1.00 98.12 77 HIS A CA 1
ATOM 622 C C . HIS A 1 77 ? -13.102 -7.694 1.432 1.00 98.12 77 HIS A C 1
ATOM 624 O O . HIS A 1 77 ? -14.305 -7.870 1.236 1.00 98.12 77 HIS A O 1
ATOM 630 N N . CYS A 1 78 ? -12.174 -8.241 0.656 1.00 97.44 78 CYS A N 1
ATOM 631 C CA . CYS A 1 78 ? -12.490 -9.031 -0.531 1.00 97.44 78 CYS A CA 1
ATOM 632 C C . CYS A 1 78 ? -11.763 -10.378 -0.578 1.00 97.44 78 CYS A C 1
ATOM 634 O O . CYS A 1 78 ? -11.813 -11.064 -1.605 1.00 97.44 78 CYS A O 1
ATOM 636 N N . GLY A 1 79 ? -11.142 -10.779 0.531 1.00 97.19 79 GLY A N 1
ATOM 637 C CA . GLY A 1 79 ? -10.450 -12.045 0.677 1.00 97.19 79 GLY A CA 1
ATOM 638 C C . GLY A 1 79 ? -9.158 -12.121 -0.127 1.00 97.19 79 GLY A C 1
ATOM 639 O O . GLY A 1 79 ? -8.512 -11.129 -0.458 1.00 97.19 79 GLY A O 1
ATOM 640 N N . LYS A 1 80 ? -8.756 -13.349 -0.432 1.00 97.25 80 LYS A N 1
ATOM 641 C CA . LYS A 1 80 ? -7.484 -13.655 -1.081 1.00 97.25 80 LYS A CA 1
ATOM 642 C C . LYS A 1 80 ? -7.544 -13.508 -2.606 1.00 97.25 80 LYS A C 1
ATOM 644 O O . LYS A 1 80 ? -8.464 -14.027 -3.236 1.00 97.25 80 LYS A O 1
ATOM 649 N N . PHE A 1 81 ? -6.507 -12.908 -3.197 1.00 97.19 81 PHE A N 1
ATOM 650 C CA . PHE A 1 81 ? -6.321 -12.832 -4.650 1.00 97.19 81 PHE A CA 1
ATOM 651 C C . PHE A 1 81 ? -4.928 -13.258 -5.067 1.00 97.19 81 PHE A C 1
ATOM 653 O O . PHE A 1 81 ? -3.942 -12.623 -4.704 1.00 97.19 81 PHE A O 1
ATOM 660 N N . GLU A 1 82 ? -4.859 -14.292 -5.889 1.00 96.81 82 GLU A N 1
ATOM 661 C CA . GLU A 1 82 ? -3.610 -14.764 -6.472 1.00 96.81 82 GLU A CA 1
ATOM 662 C C . GLU A 1 82 ? -3.263 -13.951 -7.719 1.00 96.81 82 GLU A C 1
ATOM 664 O O . GLU A 1 82 ? -4.127 -13.611 -8.529 1.00 96.81 82 GLU A O 1
ATOM 669 N N . ILE A 1 83 ? -1.983 -13.626 -7.865 1.00 94.69 83 ILE A N 1
ATOM 670 C CA . ILE A 1 83 ? -1.458 -12.783 -8.935 1.00 94.69 83 ILE A CA 1
ATOM 671 C C . ILE A 1 83 ? -0.303 -13.528 -9.592 1.00 94.69 83 ILE A C 1
ATOM 673 O O . ILE A 1 83 ? 0.758 -13.727 -8.995 1.00 94.69 83 ILE A O 1
ATOM 677 N N . GLY A 1 84 ? -0.512 -13.934 -10.840 1.00 93.44 84 GLY A N 1
ATOM 678 C CA . GLY A 1 84 ? 0.506 -14.562 -11.673 1.00 93.44 84 GLY A CA 1
ATOM 679 C C . GLY A 1 84 ? 0.958 -13.625 -12.786 1.00 93.44 84 GLY A C 1
ATOM 680 O O . GLY A 1 84 ? 0.125 -12.992 -13.433 1.00 93.44 84 GLY A O 1
ATOM 681 N N . MET A 1 85 ? 2.272 -13.567 -13.024 1.00 91.31 85 MET A N 1
ATOM 682 C CA . MET A 1 85 ? 2.874 -12.958 -14.223 1.00 91.31 85 MET A CA 1
ATOM 683 C C . MET A 1 85 ? 2.367 -11.536 -14.536 1.00 91.31 85 MET A C 1
ATOM 685 O O . MET A 1 85 ? 2.163 -11.183 -15.695 1.00 91.31 85 MET A O 1
ATOM 689 N N . THR A 1 86 ? 2.120 -10.733 -13.498 1.00 92.56 86 THR A N 1
ATOM 690 C CA . THR A 1 86 ? 1.585 -9.373 -13.626 1.00 92.56 86 THR A CA 1
ATOM 691 C C . THR A 1 86 ? 2.439 -8.418 -12.817 1.00 92.56 86 THR A C 1
ATOM 693 O O . THR A 1 86 ? 2.562 -8.580 -11.601 1.00 92.56 86 THR A O 1
ATOM 696 N N . ARG A 1 87 ? 2.980 -7.397 -13.491 1.00 94.25 87 ARG A N 1
ATOM 697 C CA . ARG A 1 87 ? 3.768 -6.353 -12.842 1.00 94.25 87 ARG A CA 1
ATOM 698 C C . ARG A 1 87 ? 2.845 -5.540 -11.955 1.00 94.25 87 ARG A C 1
ATOM 700 O O . ARG A 1 87 ? 1.828 -5.046 -12.443 1.00 94.25 87 ARG A O 1
ATOM 707 N N . PHE A 1 88 ? 3.201 -5.340 -10.693 1.00 93.69 88 PHE A N 1
ATOM 708 C CA . PHE A 1 88 ? 2.472 -4.428 -9.811 1.00 93.69 88 PHE A CA 1
ATOM 709 C C . PHE A 1 88 ? 3.420 -3.550 -9.010 1.00 93.69 88 PHE A C 1
ATOM 711 O O . PHE A 1 88 ? 4.567 -3.917 -8.763 1.00 93.69 88 PHE A O 1
ATOM 718 N N . SER A 1 89 ? 2.924 -2.381 -8.605 1.00 93.44 89 SER A N 1
ATOM 719 C CA . SER A 1 89 ? 3.725 -1.467 -7.806 1.00 93.44 89 SER A CA 1
ATOM 720 C C . SER A 1 89 ? 3.913 -1.973 -6.386 1.00 93.44 89 SER A C 1
ATOM 722 O O . SER A 1 89 ? 2.936 -2.265 -5.689 1.00 93.44 89 SER A O 1
ATOM 724 N N . ILE A 1 90 ? 5.165 -2.040 -5.944 1.00 88.25 90 ILE A N 1
ATOM 725 C CA . ILE A 1 90 ? 5.540 -2.574 -4.635 1.00 88.25 90 ILE A CA 1
ATOM 726 C C . ILE A 1 90 ? 5.385 -1.465 -3.581 1.00 88.25 90 ILE A C 1
ATOM 728 O O . ILE A 1 90 ? 6.345 -0.918 -3.054 1.00 88.25 90 ILE A O 1
ATOM 732 N N . ASN A 1 91 ? 4.138 -1.079 -3.291 1.00 93.56 91 ASN A N 1
ATOM 733 C CA . ASN A 1 91 ? 3.857 -0.012 -2.320 1.00 93.56 91 ASN A CA 1
ATOM 734 C C . ASN A 1 91 ? 3.908 -0.511 -0.868 1.00 93.56 91 ASN A C 1
ATOM 736 O O . ASN A 1 91 ? 4.382 0.193 0.018 1.00 93.56 91 ASN A O 1
ATOM 740 N N . ALA A 1 92 ? 3.388 -1.715 -0.624 1.00 96.19 92 ALA A N 1
ATOM 741 C CA . ALA A 1 92 ? 3.404 -2.388 0.669 1.00 96.19 92 ALA A CA 1
ATOM 742 C C . ALA A 1 92 ? 3.384 -3.898 0.423 1.00 96.19 92 ALA A C 1
ATOM 744 O O . ALA A 1 92 ? 2.465 -4.404 -0.223 1.00 96.19 92 ALA A O 1
ATOM 745 N N . ILE A 1 93 ? 4.397 -4.618 0.900 1.00 96.19 93 ILE A N 1
ATOM 746 C CA . ILE A 1 93 ? 4.526 -6.064 0.695 1.00 96.19 93 ILE A CA 1
ATOM 747 C C . ILE A 1 93 ? 5.175 -6.740 1.904 1.00 96.19 93 ILE A C 1
ATOM 749 O O . ILE A 1 93 ? 5.833 -6.103 2.722 1.00 96.19 93 ILE A O 1
ATOM 753 N N . LEU A 1 94 ? 4.996 -8.053 1.984 1.00 96.31 94 LEU A N 1
ATOM 754 C CA . LEU A 1 94 ? 5.667 -8.966 2.890 1.00 96.31 94 LEU A CA 1
ATOM 755 C C . LEU A 1 94 ? 6.307 -10.086 2.070 1.00 96.31 94 LEU A C 1
ATOM 757 O O . LEU A 1 94 ? 5.756 -10.537 1.064 1.00 96.31 94 LEU A O 1
ATOM 761 N N . TRP A 1 95 ? 7.439 -10.578 2.555 1.00 96.38 95 TRP A N 1
ATOM 762 C CA . TRP A 1 95 ? 8.155 -11.727 2.011 1.00 96.38 95 TRP A CA 1
ATOM 763 C C . TRP A 1 95 ? 8.830 -12.495 3.147 1.00 96.38 95 TRP A C 1
ATOM 765 O O . TRP A 1 95 ? 9.047 -11.952 4.232 1.00 96.38 95 TRP A O 1
ATOM 775 N N . PHE A 1 96 ? 9.211 -13.750 2.904 1.00 97.12 96 PHE A N 1
ATOM 776 C CA . PHE A 1 96 ? 10.112 -14.441 3.827 1.00 97.12 96 PHE A CA 1
ATOM 777 C C . PHE A 1 96 ? 11.567 -14.132 3.494 1.00 97.12 96 PHE A C 1
ATOM 779 O O . PHE A 1 96 ? 11.986 -14.228 2.339 1.00 97.12 96 PHE A O 1
ATOM 786 N N . GLY A 1 97 ? 12.373 -13.840 4.516 1.00 96.06 97 GLY A N 1
ATOM 787 C CA . GLY A 1 97 ? 13.813 -13.629 4.339 1.00 96.06 97 GLY A CA 1
ATOM 788 C C . GLY A 1 97 ? 14.511 -14.821 3.671 1.00 96.06 97 GLY A C 1
ATOM 789 O O . GLY A 1 97 ? 15.399 -14.629 2.846 1.00 96.06 97 GLY A O 1
ATOM 790 N N . SER A 1 98 ? 14.055 -16.051 3.938 1.00 95.31 98 SER A N 1
ATOM 791 C CA . SER A 1 98 ? 14.547 -17.264 3.270 1.00 95.31 98 SER A CA 1
ATOM 792 C C . SER A 1 98 ? 14.301 -17.263 1.756 1.00 95.31 98 SER A C 1
ATOM 794 O O . SER A 1 98 ? 15.147 -17.746 1.007 1.00 95.31 98 SER A O 1
ATOM 796 N N . GLN A 1 99 ? 13.187 -16.685 1.291 1.00 94.56 99 GLN A N 1
ATOM 797 C CA . GLN A 1 99 ? 12.857 -16.588 -0.133 1.00 94.56 99 GLN A CA 1
ATOM 798 C C . GLN A 1 99 ? 13.712 -15.531 -0.845 1.00 94.56 99 GLN A C 1
ATOM 800 O O . GLN A 1 99 ? 14.141 -15.778 -1.968 1.00 94.56 99 GLN A O 1
ATOM 805 N N . MET A 1 100 ? 14.017 -14.407 -0.184 1.00 94.81 100 MET A N 1
ATOM 806 C CA . MET A 1 100 ? 14.962 -13.410 -0.713 1.00 94.81 100 MET A CA 1
ATOM 807 C C . MET A 1 100 ? 16.402 -13.939 -0.729 1.00 94.81 100 MET A C 1
ATOM 809 O O . MET A 1 100 ? 17.136 -13.765 -1.700 1.00 94.81 100 MET A O 1
ATOM 813 N N . LYS A 1 101 ? 16.801 -14.668 0.322 1.00 95.62 101 LYS A N 1
ATOM 814 C CA . LYS A 1 101 ? 18.131 -15.283 0.434 1.00 95.62 101 LYS A CA 1
ATOM 815 C C . LYS A 1 101 ? 18.426 -16.279 -0.694 1.00 95.62 101 LYS A C 1
ATOM 817 O O . LYS A 1 101 ? 19.587 -16.429 -1.060 1.00 95.62 101 LYS A O 1
ATOM 822 N N . ALA A 1 102 ? 17.408 -16.928 -1.263 1.00 94.12 102 ALA A N 1
ATOM 823 C CA . ALA A 1 102 ? 17.571 -17.917 -2.332 1.00 94.12 102 ALA A CA 1
ATOM 824 C C . ALA A 1 102 ? 18.217 -17.356 -3.616 1.00 94.12 102 ALA A C 1
ATOM 826 O O . ALA A 1 102 ? 18.842 -18.113 -4.352 1.00 94.12 102 ALA A O 1
ATOM 827 N N . PHE A 1 103 ? 18.130 -16.044 -3.850 1.00 92.62 103 PHE A N 1
ATOM 828 C CA . PHE A 1 103 ? 18.841 -15.346 -4.930 1.00 92.62 103 PHE A CA 1
ATOM 829 C C . PHE A 1 103 ? 19.852 -14.314 -4.397 1.00 92.62 103 PHE A C 1
ATOM 831 O O . PHE A 1 103 ? 20.253 -13.387 -5.094 1.00 92.62 103 PHE A O 1
ATOM 838 N N . GLY A 1 104 ? 20.254 -14.450 -3.129 1.00 94.38 104 GLY A N 1
ATOM 839 C CA . GLY A 1 104 ? 21.193 -13.544 -2.465 1.00 94.38 104 GLY A CA 1
ATOM 840 C C . GLY A 1 104 ? 20.629 -12.161 -2.125 1.00 94.38 104 GLY A C 1
ATOM 841 O O . GLY A 1 104 ? 21.383 -11.315 -1.661 1.00 94.38 104 GLY A O 1
ATOM 842 N N . GLY A 1 105 ? 19.330 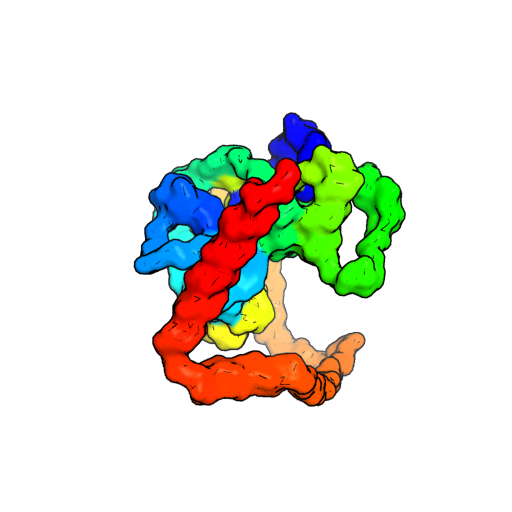-11.917 -2.338 1.00 90.94 105 GLY A N 1
ATOM 843 C CA . GLY A 1 105 ? 18.712 -10.597 -2.169 1.00 90.94 105 GLY A CA 1
ATOM 844 C C . GLY A 1 105 ? 19.165 -9.562 -3.204 1.00 90.94 105 GLY A C 1
ATOM 845 O O . GLY A 1 105 ? 18.945 -8.372 -3.001 1.00 90.94 105 GLY A O 1
ATOM 846 N N . ILE A 1 106 ? 19.804 -10.000 -4.293 1.00 91.62 106 ILE A N 1
ATOM 847 C CA . ILE A 1 106 ? 20.345 -9.127 -5.338 1.00 91.62 106 ILE A CA 1
ATOM 848 C C . ILE A 1 106 ? 19.414 -9.174 -6.546 1.00 91.62 106 ILE A C 1
ATOM 850 O O . ILE A 1 106 ? 19.220 -10.224 -7.157 1.00 91.62 106 ILE A O 1
ATOM 854 N N . ILE A 1 107 ? 18.846 -8.025 -6.897 1.00 91.25 107 ILE A N 1
ATOM 855 C CA . ILE A 1 107 ? 18.019 -7.876 -8.095 1.00 91.25 107 ILE A CA 1
ATOM 856 C C . ILE A 1 107 ? 18.955 -7.702 -9.299 1.00 91.25 107 ILE A C 1
ATOM 858 O O . ILE A 1 107 ? 19.835 -6.844 -9.243 1.00 91.25 107 ILE A O 1
ATOM 862 N N . PRO A 1 108 ? 18.813 -8.499 -10.375 1.00 87.81 108 PRO A N 1
ATOM 863 C CA . PRO A 1 108 ? 19.675 -8.382 -11.546 1.00 87.81 108 PRO A CA 1
ATOM 864 C C . PRO A 1 108 ? 19.546 -7.018 -12.237 1.00 87.81 108 PRO A C 1
ATOM 866 O O . PRO A 1 108 ? 18.434 -6.566 -12.508 1.00 87.81 108 PRO A O 1
ATOM 869 N N . ASP A 1 109 ? 20.678 -6.433 -12.639 1.00 82.00 109 ASP A N 1
ATOM 870 C CA . ASP A 1 109 ? 20.750 -5.142 -13.354 1.00 82.00 109 ASP A CA 1
ATOM 871 C C . ASP A 1 109 ? 20.007 -5.130 -14.701 1.00 82.00 109 ASP A C 1
ATOM 873 O O . ASP A 1 109 ? 19.712 -4.070 -15.251 1.00 82.00 109 ASP A O 1
ATOM 877 N N . ASN A 1 110 ? 19.706 -6.306 -15.256 1.00 75.06 110 ASN A N 1
ATOM 878 C CA . ASN A 1 110 ? 18.908 -6.459 -16.465 1.00 75.06 110 ASN A CA 1
ATOM 879 C C . ASN A 1 110 ? 17.743 -7.431 -16.189 1.00 75.06 110 ASN A C 1
ATOM 881 O O . ASN A 1 110 ? 18.000 -8.622 -15.990 1.00 75.06 110 ASN A O 1
ATOM 885 N N . PRO A 1 111 ? 16.482 -6.957 -16.167 1.00 70.94 111 PRO A N 1
ATOM 886 C CA . PRO A 1 111 ? 16.037 -5.619 -16.581 1.00 70.94 111 PRO A CA 1
ATOM 887 C C . PRO A 1 111 ? 16.272 -4.481 -15.566 1.00 70.94 111 PRO A C 1
ATOM 889 O O . PRO A 1 111 ? 15.990 -3.337 -15.910 1.00 70.94 111 PRO A O 1
ATOM 892 N N . GLY A 1 112 ? 16.765 -4.753 -14.349 1.00 74.00 112 GLY A N 1
ATOM 893 C CA . GLY A 1 112 ? 17.069 -3.717 -13.345 1.00 74.00 112 GLY A CA 1
ATOM 894 C C . GLY A 1 112 ? 15.844 -3.044 -12.715 1.00 74.00 112 GLY A C 1
ATOM 895 O O . GLY A 1 112 ? 15.989 -2.089 -11.958 1.00 74.00 112 GLY A O 1
ATOM 896 N N . ASP A 1 113 ? 14.643 -3.525 -13.037 1.00 89.69 113 ASP A N 1
ATOM 897 C CA . ASP A 1 113 ? 13.369 -3.088 -12.467 1.00 89.69 113 ASP A CA 1
ATOM 898 C C . ASP A 1 113 ? 12.981 -4.066 -11.354 1.00 89.69 113 ASP A C 1
ATOM 900 O O . ASP A 1 113 ? 12.675 -5.233 -11.618 1.00 89.69 113 ASP A O 1
ATOM 904 N N . ASP A 1 114 ? 13.046 -3.601 -10.109 1.00 91.25 114 ASP A N 1
ATOM 905 C CA . ASP A 1 114 ? 12.727 -4.383 -8.920 1.00 91.25 114 ASP A CA 1
ATOM 906 C C . ASP A 1 114 ? 11.263 -4.819 -8.893 1.00 91.25 114 ASP A C 1
ATOM 908 O O . ASP A 1 114 ? 10.974 -5.968 -8.552 1.00 91.25 114 ASP A O 1
ATOM 912 N N . GLU A 1 115 ? 10.349 -3.950 -9.324 1.00 93.50 115 GLU A N 1
ATOM 913 C CA . GLU A 1 115 ? 8.934 -4.278 -9.430 1.00 93.50 115 GLU A CA 1
ATOM 914 C C . GLU A 1 115 ? 8.728 -5.408 -10.443 1.00 93.50 115 GLU A C 1
ATOM 916 O O . GLU A 1 115 ? 8.119 -6.416 -10.096 1.00 93.50 115 GLU A O 1
ATOM 921 N N . GLU A 1 116 ? 9.277 -5.319 -11.658 1.00 94.19 116 GLU A N 1
ATOM 922 C CA . GLU A 1 116 ? 9.162 -6.395 -12.660 1.00 94.19 116 GLU A CA 1
ATOM 923 C C . GLU A 1 116 ? 9.847 -7.689 -12.195 1.00 94.19 116 GLU A C 1
ATOM 925 O O . GLU A 1 116 ? 9.283 -8.781 -12.314 1.00 94.19 116 GLU A O 1
ATOM 930 N N . PHE A 1 117 ? 11.051 -7.592 -11.627 1.00 95.06 117 PHE A N 1
ATOM 931 C CA . PHE A 1 117 ? 11.785 -8.772 -11.189 1.00 95.06 117 PHE A CA 1
ATOM 932 C C . PHE A 1 117 ? 11.049 -9.517 -10.073 1.00 95.06 117 PHE A C 1
ATOM 934 O O . PHE A 1 117 ? 10.850 -10.731 -10.165 1.00 95.06 117 PHE A O 1
ATOM 941 N N . LEU A 1 118 ? 10.613 -8.798 -9.037 1.00 95.25 118 LEU A N 1
ATOM 942 C CA . LEU A 1 118 ? 10.004 -9.401 -7.858 1.00 95.25 118 LEU A CA 1
ATOM 943 C C . LEU A 1 118 ? 8.527 -9.763 -8.069 1.00 95.25 118 LEU A C 1
ATOM 945 O O . LEU A 1 118 ? 8.051 -10.716 -7.454 1.00 95.25 118 LEU A O 1
ATOM 949 N N . SER A 1 119 ? 7.790 -9.052 -8.931 1.00 95.25 119 SER A N 1
ATOM 950 C CA . SER A 1 119 ? 6.367 -9.345 -9.169 1.00 95.25 119 SER A CA 1
ATOM 951 C C . SER A 1 119 ? 6.091 -10.267 -10.367 1.00 95.25 119 SER A C 1
ATOM 953 O O . SER A 1 119 ? 5.084 -10.979 -10.357 1.00 95.25 119 SER A O 1
ATOM 955 N N . CYS A 1 120 ? 6.996 -10.336 -11.349 1.00 94.38 120 CYS A N 1
ATOM 956 C CA . CYS A 1 120 ? 6.838 -11.180 -12.538 1.00 94.38 120 CYS A CA 1
ATOM 957 C C . CYS A 1 120 ? 7.920 -12.249 -12.647 1.00 94.38 120 CYS A C 1
ATOM 959 O O . CYS A 1 120 ? 7.612 -13.440 -12.607 1.00 94.38 120 CYS A O 1
ATOM 961 N N . ILE A 1 121 ? 9.175 -11.829 -12.828 1.00 94.62 121 ILE A N 1
ATOM 962 C CA . ILE A 1 121 ? 10.237 -12.698 -13.357 1.00 94.62 121 ILE A CA 1
ATOM 963 C C . ILE A 1 121 ? 10.578 -13.806 -12.367 1.00 94.62 121 ILE A C 1
ATOM 965 O O . ILE A 1 121 ? 10.481 -14.984 -12.706 1.00 94.62 121 ILE A O 1
ATOM 969 N N . TYR A 1 122 ? 10.955 -13.436 -11.145 1.00 94.94 122 TYR A N 1
ATOM 970 C CA . TYR A 1 122 ? 11.378 -14.381 -10.121 1.00 94.94 122 TYR A CA 1
ATOM 971 C C . TYR A 1 122 ? 10.268 -15.348 -9.670 1.00 94.94 122 TYR A C 1
ATOM 973 O O . TYR A 1 122 ? 10.511 -16.562 -9.637 1.00 94.94 122 TYR A O 1
ATOM 981 N N . PRO A 1 123 ? 9.039 -14.889 -9.343 1.00 95.38 123 PRO A N 1
ATOM 982 C CA . PRO A 1 123 ? 7.962 -15.818 -9.015 1.00 95.38 123 PRO A CA 1
ATOM 983 C C . PRO A 1 123 ? 7.654 -16.755 -10.191 1.00 95.38 123 PRO A C 1
ATOM 985 O O . PRO A 1 123 ? 7.606 -17.967 -9.988 1.00 95.38 123 PRO A O 1
ATOM 988 N N . ALA A 1 124 ? 7.571 -16.252 -11.430 1.00 95.25 124 ALA A N 1
ATOM 989 C CA . ALA A 1 124 ? 7.317 -17.102 -12.594 1.00 95.25 124 ALA A CA 1
ATOM 990 C C . ALA A 1 124 ? 8.432 -18.134 -12.839 1.00 95.25 124 ALA A C 1
ATOM 992 O O . ALA A 1 124 ? 8.135 -19.299 -13.102 1.00 95.25 124 ALA A O 1
ATOM 993 N N . SER A 1 125 ? 9.708 -17.752 -12.704 1.00 94.06 125 SER A N 1
ATOM 994 C CA . SER A 1 125 ? 10.839 -18.670 -12.909 1.00 94.06 125 SER A CA 1
ATOM 995 C C . SER A 1 125 ? 10.951 -19.748 -11.832 1.00 94.06 125 SER A C 1
ATOM 997 O O . SER A 1 125 ? 11.618 -20.757 -12.042 1.00 94.06 125 SER A O 1
ATOM 999 N N . THR A 1 126 ? 10.323 -19.538 -10.674 1.00 94.56 126 THR A N 1
ATOM 1000 C CA . THR A 1 126 ? 10.331 -20.480 -9.544 1.00 94.56 126 THR A CA 1
ATOM 1001 C C . THR A 1 126 ? 9.001 -21.210 -9.360 1.00 94.56 126 THR A C 1
ATOM 1003 O O . THR A 1 126 ? 8.831 -21.919 -8.370 1.00 94.56 126 THR A O 1
ATOM 1006 N N . GLY A 1 127 ? 8.062 -21.064 -10.304 1.00 94.94 127 GLY A N 1
ATOM 1007 C CA . GLY A 1 127 ? 6.749 -21.711 -10.240 1.00 94.94 127 GLY A CA 1
ATOM 1008 C C . GLY A 1 127 ? 5.851 -21.176 -9.120 1.00 94.94 127 GLY A C 1
ATOM 1009 O O . GLY A 1 127 ? 4.963 -21.884 -8.656 1.00 94.94 127 GLY A O 1
ATOM 1010 N N . LYS A 1 128 ? 6.095 -19.944 -8.665 1.00 95.88 128 LYS A N 1
ATOM 1011 C CA . LYS A 1 128 ? 5.337 -19.267 -7.611 1.00 95.88 128 LYS A CA 1
ATOM 1012 C C . LYS A 1 128 ? 4.438 -18.180 -8.187 1.00 95.88 128 LYS A C 1
ATOM 1014 O O . LYS A 1 128 ? 4.638 -17.685 -9.294 1.00 95.88 128 LYS A O 1
ATOM 1019 N N . CYS A 1 129 ? 3.471 -17.760 -7.385 1.00 96.75 129 CYS A N 1
ATOM 1020 C CA . CYS A 1 129 ? 2.672 -16.567 -7.631 1.00 96.75 129 CYS A CA 1
ATOM 1021 C C . CYS A 1 129 ? 2.793 -15.591 -6.456 1.00 96.75 129 CYS A C 1
ATOM 1023 O O . CYS A 1 129 ? 3.332 -15.919 -5.395 1.00 96.75 129 CYS A O 1
ATOM 1025 N N . ASN A 1 130 ? 2.309 -14.374 -6.666 1.00 97.81 130 ASN A N 1
ATOM 1026 C CA . ASN A 1 130 ? 2.126 -13.384 -5.615 1.00 97.81 130 ASN A CA 1
ATOM 1027 C C . ASN A 1 130 ? 0.677 -13.398 -5.138 1.00 97.81 130 ASN A C 1
ATOM 1029 O O . ASN A 1 130 ? -0.187 -14.021 -5.755 1.00 97.81 130 ASN A O 1
ATOM 1033 N N . CYS A 1 131 ? 0.405 -12.694 -4.048 1.00 97.88 131 CYS A N 1
ATOM 1034 C CA . CYS A 1 131 ? -0.928 -12.644 -3.477 1.00 97.88 131 CYS A CA 1
ATOM 1035 C C . CYS A 1 131 ? -1.261 -11.261 -2.921 1.00 97.88 131 CYS A C 1
ATOM 1037 O O . CYS A 1 131 ? -0.412 -10.605 -2.321 1.00 97.88 131 CYS A O 1
ATOM 1039 N N . VAL A 1 132 ? -2.519 -10.850 -3.055 1.00 98.38 132 VAL A N 1
ATOM 1040 C CA . VAL A 1 132 ? -3.115 -9.768 -2.271 1.00 98.38 132 VAL A CA 1
ATOM 1041 C C . VAL A 1 132 ? -3.984 -10.375 -1.173 1.00 98.38 132 VAL A C 1
ATOM 1043 O O . VAL A 1 132 ? -4.866 -11.192 -1.444 1.00 98.38 132 VAL A O 1
ATOM 1046 N N . ASN A 1 133 ? -3.720 -9.986 0.073 1.00 98.44 133 ASN A N 1
ATOM 1047 C CA . ASN A 1 133 ? -4.642 -10.168 1.183 1.00 98.44 133 ASN A CA 1
ATOM 1048 C C . ASN A 1 133 ? -5.627 -8.992 1.190 1.00 98.44 133 ASN A C 1
ATOM 1050 O O . ASN A 1 133 ? -5.300 -7.906 1.673 1.00 98.44 133 ASN A O 1
ATOM 1054 N N . GLY A 1 134 ? -6.820 -9.222 0.647 1.00 98.06 134 GLY A N 1
ATOM 1055 C CA . GLY A 1 134 ? -7.898 -8.244 0.548 1.00 98.06 134 GLY A CA 1
ATOM 1056 C C . GLY A 1 134 ? -8.489 -7.810 1.888 1.00 98.06 134 GLY A C 1
ATOM 1057 O O . GLY A 1 134 ? -9.204 -6.815 1.921 1.00 98.06 134 GLY A O 1
ATOM 1058 N N . ASP A 1 135 ? -8.178 -8.517 2.978 1.00 98.06 135 ASP A N 1
ATOM 1059 C CA . ASP A 1 135 ? -8.757 -8.287 4.311 1.00 98.06 135 ASP A CA 1
ATOM 1060 C C . ASP A 1 135 ? -7.844 -7.442 5.213 1.00 98.06 135 ASP A C 1
ATOM 1062 O O . ASP A 1 135 ? -8.031 -7.332 6.424 1.00 98.06 135 ASP A O 1
ATOM 1066 N N . ALA A 1 136 ? -6.803 -6.858 4.623 1.00 97.88 136 ALA A N 1
ATOM 1067 C CA . ALA A 1 136 ? -5.965 -5.856 5.251 1.00 97.88 136 ALA A CA 1
ATOM 1068 C C . ALA A 1 136 ? -5.804 -4.692 4.282 1.00 97.88 136 ALA A C 1
ATOM 1070 O O . ALA A 1 136 ? -5.447 -4.900 3.124 1.00 97.88 136 ALA A O 1
ATOM 1071 N N . ILE A 1 137 ? -6.038 -3.472 4.759 1.00 97.94 137 ILE A N 1
ATOM 1072 C CA . ILE A 1 137 ? -6.069 -2.281 3.912 1.00 97.94 137 ILE A CA 1
ATOM 1073 C C . ILE A 1 137 ? -4.926 -1.343 4.288 1.00 97.94 137 ILE A C 1
ATOM 1075 O O . ILE A 1 137 ? -4.697 -1.058 5.461 1.00 97.94 137 ILE A O 1
ATOM 1079 N N . VAL A 1 138 ? -4.229 -0.833 3.276 1.00 97.88 138 VAL A N 1
ATOM 1080 C CA . VAL A 1 138 ? -3.208 0.214 3.413 1.00 97.88 138 VAL A CA 1
ATOM 1081 C C . VAL A 1 138 ? -3.542 1.351 2.456 1.00 97.88 138 VAL A C 1
ATOM 1083 O O . VAL A 1 138 ? -3.984 1.111 1.339 1.00 97.88 138 VAL A O 1
ATOM 1086 N N . SER A 1 139 ? -3.315 2.600 2.859 1.00 97.44 139 SER A N 1
ATOM 1087 C CA . SER A 1 139 ? -3.420 3.746 1.953 1.00 97.44 139 SER A CA 1
ATOM 1088 C C . SER A 1 139 ? -2.033 4.222 1.543 1.00 97.44 139 SER A C 1
ATOM 1090 O O . SER A 1 139 ? -1.272 4.709 2.377 1.00 97.44 139 SER A O 1
ATOM 1092 N N . HIS A 1 140 ? -1.711 4.117 0.255 1.00 97.94 140 HIS A N 1
ATOM 1093 C CA . HIS A 1 140 ? -0.481 4.662 -0.309 1.00 97.94 140 HIS A CA 1
ATOM 1094 C C . HIS A 1 140 ? -0.706 6.112 -0.748 1.00 97.94 140 HIS A C 1
ATOM 1096 O O . HIS A 1 140 ? -1.618 6.382 -1.520 1.00 97.94 140 HIS A O 1
ATOM 1102 N N . PHE A 1 141 ? 0.111 7.056 -0.273 1.00 97.50 141 PHE A N 1
ATOM 1103 C CA . PHE A 1 141 ? -0.123 8.474 -0.556 1.00 97.50 141 PHE A CA 1
ATOM 1104 C C . PHE A 1 141 ? -0.009 8.812 -2.046 1.00 97.50 141 PHE A C 1
ATOM 1106 O O . PHE A 1 141 ? -0.978 9.284 -2.626 1.00 97.50 141 PHE A O 1
ATOM 1113 N N . ALA A 1 142 ? 1.146 8.605 -2.684 1.00 96.88 142 ALA A N 1
ATOM 1114 C CA . ALA A 1 142 ? 1.362 9.147 -4.023 1.00 96.88 142 ALA A CA 1
ATOM 1115 C C . ALA A 1 142 ? 2.488 8.457 -4.794 1.00 96.88 142 ALA A C 1
ATOM 1117 O O . ALA A 1 142 ? 3.604 8.321 -4.294 1.00 96.88 142 ALA A O 1
ATOM 1118 N N . PHE A 1 143 ? 2.240 8.155 -6.070 1.00 95.88 143 PHE A N 1
ATOM 1119 C CA . PHE A 1 143 ? 3.316 7.930 -7.041 1.00 95.88 143 PHE A CA 1
ATOM 1120 C C . PHE A 1 143 ? 3.973 9.255 -7.441 1.00 95.88 143 PHE A C 1
ATOM 1122 O O . PHE A 1 143 ? 3.343 10.314 -7.377 1.00 95.88 143 PHE A O 1
ATOM 1129 N N . PHE A 1 144 ? 5.215 9.213 -7.936 1.00 94.50 144 PHE A N 1
ATOM 1130 C CA . PHE A 1 144 ? 5.954 10.428 -8.313 1.00 94.50 144 PHE A CA 1
ATOM 1131 C C . PHE A 1 144 ? 5.189 11.315 -9.315 1.00 94.50 144 PHE A C 1
ATOM 1133 O O . PHE A 1 144 ? 5.227 12.540 -9.222 1.00 94.50 144 PHE A O 1
ATOM 1140 N N . THR A 1 145 ? 4.438 10.715 -10.244 1.00 95.50 145 THR A N 1
ATOM 1141 C CA . THR A 1 145 ? 3.606 11.427 -11.228 1.00 95.50 145 THR A CA 1
ATOM 1142 C C . THR A 1 145 ? 2.404 12.135 -10.608 1.00 95.50 145 THR A C 1
ATOM 1144 O O . THR A 1 145 ? 1.904 13.106 -11.172 1.00 95.50 145 THR A O 1
ATOM 1147 N N . GLN A 1 146 ? 1.938 11.657 -9.455 1.00 97.56 146 GLN A N 1
ATOM 1148 C CA . GLN A 1 146 ? 0.775 12.176 -8.741 1.00 97.56 146 GLN A CA 1
ATOM 1149 C C . GLN A 1 146 ? 1.154 13.274 -7.735 1.00 97.56 146 GLN A C 1
ATOM 1151 O O . GLN A 1 146 ? 0.320 14.133 -7.444 1.00 97.56 146 GLN A O 1
ATOM 1156 N N . ARG A 1 147 ? 2.408 13.278 -7.246 1.00 95.06 147 ARG A N 1
ATOM 1157 C CA . ARG A 1 147 ? 2.899 14.159 -6.166 1.00 95.06 147 ARG A CA 1
ATOM 1158 C C . ARG A 1 147 ? 2.535 15.621 -6.353 1.00 95.06 147 ARG A C 1
ATOM 1160 O O . ARG A 1 147 ? 1.926 16.208 -5.474 1.00 95.06 147 ARG A O 1
ATOM 1167 N N . ARG A 1 148 ? 2.792 16.192 -7.535 1.00 94.44 148 ARG A N 1
ATOM 1168 C CA . ARG A 1 148 ? 2.510 17.615 -7.796 1.00 94.44 148 ARG A CA 1
ATOM 1169 C C . ARG A 1 148 ? 1.057 18.010 -7.509 1.00 94.44 148 ARG A C 1
ATOM 1171 O O . ARG A 1 148 ? 0.820 19.144 -7.101 1.00 94.44 148 ARG A O 1
ATOM 1178 N N . GLN A 1 149 ? 0.101 17.125 -7.792 1.00 96.25 149 GLN A N 1
ATOM 1179 C CA . GLN A 1 149 ? -1.298 17.378 -7.464 1.00 96.25 149 GLN A CA 1
ATOM 1180 C C . GLN A 1 149 ? -1.531 17.131 -5.977 1.00 96.25 149 GLN A C 1
ATOM 1182 O O . GLN A 1 149 ? -2.025 18.021 -5.304 1.00 96.25 149 GLN A O 1
ATOM 1187 N N . LEU A 1 150 ? -1.156 15.952 -5.477 1.00 96.69 150 LEU A N 1
ATOM 1188 C CA . LEU A 1 150 ? -1.492 15.512 -4.124 1.00 96.69 150 LEU A CA 1
ATOM 1189 C C . LEU A 1 150 ? -0.831 16.332 -3.016 1.00 96.69 150 LEU A C 1
ATOM 1191 O O . LEU A 1 150 ? -1.460 16.529 -1.988 1.00 96.69 150 LEU A O 1
ATOM 1195 N N . ASP A 1 151 ? 0.366 16.873 -3.236 1.00 95.25 151 ASP A N 1
ATOM 1196 C CA . ASP A 1 151 ? 1.037 17.773 -2.286 1.00 95.25 151 ASP A CA 1
ATOM 1197 C C . ASP A 1 151 ? 0.285 19.117 -2.132 1.00 95.25 151 ASP A C 1
ATOM 1199 O O . ASP A 1 151 ? 0.535 19.867 -1.195 1.00 95.25 151 ASP A O 1
ATOM 1203 N N . ARG A 1 152 ? -0.630 19.454 -3.056 1.00 95.19 152 ARG A N 1
ATOM 1204 C CA . ARG A 1 152 ? -1.519 20.631 -2.960 1.00 95.19 152 ARG A CA 1
ATOM 1205 C C . ARG A 1 152 ? -2.877 20.291 -2.353 1.00 95.19 152 ARG A C 1
ATOM 1207 O O . ARG A 1 152 ? -3.685 21.186 -2.122 1.00 95.19 152 ARG A O 1
ATOM 1214 N N . GLU A 1 153 ? -3.144 19.007 -2.162 1.00 93.81 153 GLU A N 1
ATOM 1215 C CA . GLU A 1 153 ? -4.365 18.503 -1.556 1.00 93.81 153 GLU A CA 1
ATOM 1216 C C . GLU A 1 153 ? -4.104 18.230 -0.076 1.00 93.81 153 GLU A C 1
ATOM 1218 O O . GLU A 1 153 ? -3.017 17.822 0.312 1.00 93.81 153 GLU A O 1
ATOM 1223 N N . SER A 1 154 ? -5.129 18.363 0.762 1.00 94.31 154 SER A N 1
ATOM 1224 C CA . SER A 1 154 ? -5.000 18.118 2.208 1.00 94.31 154 SER A CA 1
ATOM 1225 C C . SER A 1 154 ? -5.118 16.632 2.593 1.00 94.31 154 SER A C 1
ATOM 1227 O O . SER A 1 154 ? -5.733 16.277 3.602 1.00 94.31 154 SER A O 1
ATOM 1229 N N . VAL A 1 155 ? -4.643 15.718 1.740 1.00 96.62 155 VAL A N 1
ATOM 1230 C CA . VAL A 1 155 ? -4.880 14.273 1.912 1.00 96.62 155 VAL A CA 1
ATOM 1231 C C . VAL A 1 155 ? -4.178 13.742 3.163 1.00 96.62 155 VAL A C 1
ATOM 1233 O O . VAL A 1 155 ? -4.816 13.054 3.963 1.00 96.62 155 VAL A O 1
ATOM 1236 N N . LEU A 1 156 ? -2.897 14.072 3.362 1.00 95.69 156 LEU A N 1
ATOM 1237 C CA . LEU A 1 156 ? -2.129 13.604 4.520 1.00 95.69 156 LEU A CA 1
ATOM 1238 C C . LEU A 1 156 ? -2.671 14.191 5.826 1.00 95.69 156 LEU A C 1
ATOM 1240 O O . LEU A 1 156 ? -2.827 13.464 6.804 1.00 95.69 156 LEU A O 1
ATOM 1244 N N . GLU A 1 157 ? -3.054 15.467 5.830 1.00 94.50 157 GLU A N 1
ATOM 1245 C CA . GLU A 1 157 ? -3.648 16.148 6.980 1.00 94.50 157 GLU A CA 1
ATOM 1246 C C . GLU A 1 157 ? -4.977 15.505 7.375 1.00 94.50 157 GLU A C 1
ATOM 1248 O O . GLU A 1 157 ? -5.289 15.385 8.559 1.00 94.50 157 GLU A O 1
ATOM 1253 N N . ARG A 1 158 ? -5.776 15.061 6.398 1.00 96.62 158 ARG A N 1
ATOM 1254 C CA . ARG A 1 158 ? -7.037 14.358 6.661 1.00 96.62 158 ARG A CA 1
ATOM 1255 C C . ARG A 1 158 ? -6.811 12.989 7.299 1.00 96.62 158 ARG A C 1
ATOM 1257 O O . ARG A 1 158 ? -7.512 12.673 8.259 1.00 96.62 158 ARG A O 1
ATOM 1264 N N . TYR A 1 159 ? -5.840 12.208 6.819 1.00 96.75 159 TYR A N 1
ATOM 1265 C CA . TYR A 1 159 ? -5.453 10.961 7.492 1.00 96.75 159 TYR A CA 1
ATOM 1266 C C . TYR A 1 159 ? -4.901 11.232 8.893 1.00 96.75 159 TYR A C 1
ATOM 1268 O O . TYR A 1 159 ? -5.319 10.571 9.839 1.00 96.75 159 TYR A O 1
ATOM 1276 N N . GLY A 1 160 ? -4.030 12.233 9.048 1.00 93.94 160 GLY A N 1
ATOM 1277 C CA . GLY A 1 160 ? -3.453 12.616 10.337 1.00 93.94 160 GLY A CA 1
ATOM 1278 C C . GLY A 1 160 ? -4.514 13.010 11.365 1.00 93.94 160 GLY A C 1
ATOM 1279 O O . GLY A 1 160 ? -4.486 12.521 12.491 1.00 93.94 160 GLY A O 1
ATOM 1280 N N . LYS A 1 161 ? -5.511 13.813 10.968 1.00 93.50 161 LYS A N 1
ATOM 1281 C CA . LYS A 1 161 ? -6.654 14.169 11.829 1.00 93.50 161 LYS A CA 1
ATOM 1282 C C . LYS A 1 161 ? -7.455 12.944 12.266 1.00 93.50 161 LYS A C 1
ATOM 1284 O O . LYS A 1 161 ? -7.815 12.842 13.436 1.00 93.50 161 LYS A O 1
ATOM 1289 N N . TYR A 1 162 ? -7.725 12.020 11.343 1.00 94.38 162 TYR A N 1
ATOM 1290 C CA . TYR A 1 162 ? -8.418 10.775 11.671 1.00 94.38 162 TYR A CA 1
ATOM 1291 C C . TYR A 1 162 ? -7.607 9.918 12.651 1.00 94.38 162 TYR A C 1
ATOM 1293 O O . TYR A 1 162 ? -8.144 9.502 13.674 1.00 94.38 162 TYR A O 1
ATOM 1301 N N . LEU A 1 163 ? -6.316 9.701 12.381 1.00 93.38 163 LEU A N 1
ATOM 1302 C CA . LEU A 1 163 ? -5.438 8.925 13.259 1.00 93.38 163 LEU A CA 1
ATOM 1303 C C . LEU A 1 163 ? -5.353 9.546 14.652 1.00 93.38 163 LEU A C 1
ATOM 1305 O O . LEU A 1 163 ? -5.515 8.834 15.633 1.00 93.38 163 LEU A O 1
ATOM 1309 N N . HIS A 1 164 ? -5.196 10.868 14.749 1.00 91.38 164 HIS A N 1
ATOM 1310 C CA . HIS A 1 164 ? -5.185 11.566 16.033 1.00 91.38 164 HIS A CA 1
ATOM 1311 C C . HIS A 1 164 ? -6.479 11.333 16.829 1.00 91.38 164 HIS A C 1
ATOM 1313 O O . HIS A 1 164 ? -6.429 11.025 18.018 1.00 91.38 164 HIS A O 1
ATOM 1319 N N . MET A 1 165 ? -7.637 11.428 16.169 1.00 91.06 165 MET A N 1
ATOM 1320 C CA . MET A 1 165 ? -8.934 11.157 16.793 1.00 91.06 165 MET A CA 1
ATOM 1321 C C . MET A 1 165 ? -9.034 9.714 17.302 1.00 91.06 165 MET A C 1
ATOM 1323 O O . MET A 1 165 ? -9.476 9.498 18.428 1.00 91.06 165 MET A O 1
ATOM 1327 N N . VAL A 1 166 ? -8.642 8.728 16.490 1.00 92.50 166 VAL A N 1
ATOM 1328 C CA . VAL A 1 166 ? -8.728 7.308 16.863 1.00 92.50 166 VAL A CA 1
ATOM 1329 C C . VAL A 1 166 ? -7.745 6.979 17.984 1.00 92.50 166 VAL A C 1
ATOM 1331 O O . VAL A 1 166 ? -8.148 6.412 18.993 1.00 92.50 166 VAL A O 1
ATOM 1334 N N . TRP A 1 167 ? -6.485 7.394 17.859 1.00 94.31 167 TRP A N 1
ATOM 1335 C CA . TRP A 1 167 ? -5.438 7.096 18.839 1.00 94.31 167 TRP A CA 1
ATOM 1336 C C . TRP A 1 167 ? -5.664 7.782 20.182 1.00 94.31 167 TRP A C 1
ATOM 1338 O O . TRP A 1 167 ? -5.235 7.271 21.206 1.00 94.31 167 TRP A O 1
ATOM 1348 N N . ASN A 1 168 ? -6.369 8.914 20.230 1.00 91.25 168 ASN A N 1
ATOM 1349 C CA . ASN A 1 168 ? -6.702 9.546 21.508 1.00 91.25 168 ASN A CA 1
ATOM 1350 C C . ASN A 1 168 ? -7.677 8.711 22.370 1.00 91.25 168 ASN A C 1
ATOM 1352 O O . ASN A 1 168 ? -7.757 8.930 23.585 1.00 91.25 168 ASN A O 1
ATOM 1356 N N . ASN A 1 169 ? -8.396 7.774 21.740 1.00 90.50 169 ASN A N 1
ATOM 1357 C CA . ASN A 1 169 ? -9.315 6.829 22.378 1.00 90.50 169 ASN A CA 1
ATOM 1358 C C . ASN A 1 169 ? -8.697 5.433 22.590 1.00 90.50 169 ASN A C 1
ATOM 1360 O O . ASN A 1 169 ? -9.402 4.527 23.021 1.00 90.50 169 ASN A O 1
ATOM 1364 N N . ASP A 1 170 ? -7.413 5.259 22.275 1.00 93.56 170 ASP A N 1
ATOM 1365 C CA . ASP A 1 170 ? -6.673 4.008 22.423 1.00 93.56 170 ASP A CA 1
ATOM 1366 C C . ASP A 1 170 ? -5.528 4.229 23.419 1.00 93.56 170 ASP A C 1
ATOM 1368 O O . ASP A 1 170 ? -4.623 5.021 23.162 1.00 93.56 170 ASP A O 1
ATOM 1372 N N . ASP A 1 171 ? -5.579 3.577 24.581 1.00 90.25 171 ASP A N 1
ATOM 1373 C CA . ASP A 1 171 ? -4.632 3.843 25.670 1.00 90.25 171 ASP A CA 1
ATOM 1374 C C . ASP A 1 171 ? -3.176 3.509 25.304 1.00 90.25 171 ASP A C 1
ATOM 1376 O O . ASP A 1 171 ? -2.259 4.187 25.777 1.00 90.25 171 ASP A O 1
ATOM 1380 N N . GLU A 1 172 ? -2.946 2.527 24.427 1.00 90.00 172 GLU A N 1
ATOM 1381 C CA . GLU A 1 172 ? -1.603 2.171 23.965 1.00 90.00 172 GLU A CA 1
ATOM 1382 C C . GLU A 1 172 ? -1.077 3.226 22.983 1.00 90.00 172 GLU A C 1
ATOM 1384 O O . GLU A 1 172 ? 0.033 3.753 23.137 1.00 90.00 172 GLU A O 1
ATOM 1389 N N . LEU A 1 173 ? -1.900 3.603 22.001 1.00 93.88 173 LEU A N 1
ATOM 1390 C CA . LEU A 1 173 ? -1.498 4.500 20.914 1.00 93.88 173 LEU A CA 1
ATOM 1391 C C . LEU A 1 173 ? -1.529 5.983 21.295 1.00 93.88 173 LEU A C 1
ATOM 1393 O O . LEU A 1 173 ? -0.856 6.798 20.657 1.00 93.88 173 LEU A O 1
ATOM 1397 N N . LYS A 1 174 ? -2.252 6.363 22.350 1.00 93.75 174 LYS A N 1
ATOM 1398 C CA . LYS A 1 174 ? -2.364 7.753 22.814 1.00 93.75 174 LYS A CA 1
ATOM 1399 C C . LYS A 1 174 ? -1.022 8.373 23.180 1.00 93.75 174 LYS A C 1
ATOM 1401 O O . LYS A 1 174 ? -0.800 9.557 22.920 1.00 93.75 174 LYS A O 1
ATOM 1406 N N . SER A 1 175 ? -0.128 7.585 23.774 1.00 91.81 175 SER A N 1
ATOM 1407 C CA . SER A 1 175 ? 1.224 8.026 24.136 1.00 91.81 175 SER A CA 1
ATOM 1408 C C . SER A 1 175 ? 2.050 8.381 22.892 1.00 91.81 175 SER A C 1
ATOM 1410 O O . SER A 1 175 ? 2.589 9.485 22.808 1.00 91.81 175 SER A O 1
ATOM 1412 N N . ALA A 1 176 ? 2.052 7.502 21.884 1.00 91.12 176 ALA A N 1
ATOM 1413 C CA . ALA A 1 176 ? 2.699 7.732 20.595 1.00 91.12 176 ALA A CA 1
ATOM 1414 C C . ALA A 1 176 ? 2.078 8.927 19.858 1.00 91.12 176 ALA A C 1
ATOM 1416 O O . ALA A 1 176 ? 2.791 9.773 19.323 1.00 91.12 176 ALA A O 1
ATOM 1417 N N . GLY A 1 177 ? 0.746 9.038 19.883 1.00 91.06 177 GLY A N 1
ATOM 1418 C CA . GLY A 1 177 ? 0.025 10.170 19.313 1.00 91.06 177 GLY A CA 1
ATOM 1419 C C . GLY A 1 177 ? 0.438 11.502 19.937 1.00 91.06 177 GLY A C 1
ATOM 1420 O O . GLY A 1 177 ? 0.684 12.457 19.203 1.00 91.06 177 GLY A O 1
ATOM 1421 N N . ARG A 1 178 ? 0.562 11.565 21.271 1.00 90.88 178 ARG A N 1
ATOM 1422 C CA . ARG A 1 178 ? 1.031 12.764 21.981 1.00 90.88 178 ARG A CA 1
ATOM 1423 C C . ARG A 1 178 ? 2.464 13.119 21.601 1.00 90.88 178 ARG A C 1
ATOM 1425 O O . ARG A 1 178 ? 2.696 14.256 21.209 1.00 90.88 178 ARG A O 1
ATOM 1432 N N . PHE A 1 179 ? 3.369 12.141 21.642 1.00 92.50 179 PHE A N 1
ATOM 1433 C CA . PHE A 1 179 ? 4.769 12.332 21.264 1.00 92.50 179 PHE A CA 1
ATOM 1434 C C . PHE A 1 179 ? 4.895 12.932 19.858 1.00 92.50 179 PHE A C 1
ATOM 1436 O O . PHE A 1 179 ? 5.579 13.930 19.669 1.00 92.50 179 PHE A O 1
ATOM 1443 N N . ILE A 1 180 ? 4.154 12.395 18.882 1.00 91.56 180 ILE A N 1
ATOM 1444 C CA . ILE A 1 180 ? 4.155 12.926 17.513 1.00 91.56 180 ILE A CA 1
ATOM 1445 C C . ILE A 1 180 ? 3.671 14.380 17.474 1.00 91.56 180 ILE A C 1
ATOM 1447 O O . ILE A 1 180 ? 4.271 15.190 16.775 1.00 91.56 180 ILE A O 1
ATOM 1451 N N . GLN A 1 181 ? 2.600 14.734 18.194 1.00 91.12 181 GLN A N 1
ATOM 1452 C CA . GLN A 1 181 ? 2.114 16.121 18.203 1.00 91.12 181 GLN A CA 1
ATOM 1453 C C . GLN A 1 181 ? 3.120 17.082 18.843 1.00 91.12 181 GLN A C 1
ATOM 1455 O O . GLN A 1 181 ? 3.350 18.155 18.293 1.00 91.12 181 GLN A O 1
ATOM 1460 N N . GLU A 1 182 ? 3.737 16.690 19.958 1.00 94.44 182 GLU A N 1
ATOM 1461 C CA . GLU A 1 182 ? 4.781 17.473 20.629 1.00 94.44 182 GLU A CA 1
ATOM 1462 C C . GLU A 1 182 ? 5.978 17.691 19.693 1.00 94.44 182 GLU A C 1
ATOM 1464 O O . GLU A 1 182 ? 6.362 18.833 19.453 1.00 94.44 182 GLU A O 1
ATOM 1469 N N . THR A 1 183 ? 6.474 16.633 19.041 1.00 94.00 183 THR A N 1
ATOM 1470 C CA . THR A 1 183 ? 7.553 16.742 18.045 1.00 94.00 183 THR A CA 1
ATOM 1471 C C . THR A 1 183 ? 7.180 17.665 16.881 1.00 94.00 183 THR A C 1
ATOM 1473 O O . THR A 1 183 ? 7.992 18.481 16.452 1.00 94.00 183 THR A O 1
ATOM 1476 N N . MET A 1 184 ? 5.952 17.579 16.358 1.00 91.69 184 MET A N 1
ATOM 1477 C CA . MET A 1 184 ? 5.509 18.464 15.273 1.00 91.69 184 MET A CA 1
ATOM 1478 C C . MET A 1 184 ? 5.432 19.932 15.717 1.00 91.69 184 MET A C 1
ATOM 1480 O O . MET A 1 184 ? 5.754 20.817 14.927 1.00 91.69 184 MET A O 1
ATOM 1484 N N . MET A 1 185 ? 5.033 20.200 16.966 1.00 94.19 185 MET A N 1
ATOM 1485 C CA . MET A 1 185 ? 5.033 21.552 17.536 1.00 94.19 185 MET A CA 1
ATOM 1486 C C . MET A 1 185 ? 6.452 22.098 17.717 1.00 94.19 185 MET A C 1
ATOM 1488 O O . MET A 1 185 ? 6.690 23.261 17.403 1.00 94.19 185 MET A O 1
ATOM 1492 N N . GLU A 1 186 ? 7.390 21.270 18.179 1.00 95.62 186 GLU A N 1
ATOM 1493 C CA . GLU A 1 186 ? 8.804 21.640 18.309 1.00 95.62 186 GLU A CA 1
ATOM 1494 C C . GLU A 1 186 ? 9.425 21.972 16.947 1.00 95.62 186 GLU A C 1
ATOM 1496 O O . GLU A 1 186 ? 10.029 23.032 16.789 1.00 95.62 186 GLU A O 1
ATOM 1501 N N . ILE A 1 187 ? 9.202 21.122 15.935 1.00 93.31 187 ILE A N 1
ATOM 1502 C CA . ILE A 1 187 ? 9.662 21.367 14.558 1.00 93.31 187 ILE A CA 1
ATOM 1503 C C . ILE A 1 187 ? 9.105 22.690 14.019 1.00 93.31 187 ILE A C 1
ATOM 1505 O O . ILE A 1 187 ? 9.824 23.438 13.360 1.00 93.31 187 ILE A O 1
ATOM 1509 N N . GLU A 1 188 ? 7.832 22.991 14.285 1.00 94.25 188 GLU A N 1
ATOM 1510 C CA . GLU A 1 188 ? 7.221 24.245 13.843 1.00 94.25 188 GLU A CA 1
ATOM 1511 C C . GLU A 1 188 ? 7.815 25.462 14.559 1.00 94.25 188 GLU A C 1
ATOM 1513 O O . GLU A 1 188 ? 8.107 26.470 13.916 1.00 94.25 188 GLU A O 1
ATOM 1518 N N . ALA A 1 189 ? 8.025 25.365 15.875 1.00 95.62 189 ALA A N 1
ATOM 1519 C CA . ALA A 1 189 ? 8.628 26.427 16.677 1.00 95.62 189 ALA A CA 1
ATOM 1520 C C . ALA A 1 189 ? 10.081 26.719 16.265 1.00 95.62 189 ALA A C 1
ATOM 1522 O O . ALA A 1 189 ? 10.529 27.860 16.356 1.00 95.62 189 ALA A O 1
ATOM 1523 N N . GLU A 1 190 ? 10.803 25.709 15.777 1.00 95.19 190 GLU A N 1
ATOM 1524 C CA . GLU A 1 190 ? 12.182 25.829 15.300 1.00 95.19 190 GLU A CA 1
ATOM 1525 C C . GLU A 1 190 ? 12.304 25.947 13.771 1.00 95.19 190 GLU A C 1
ATOM 1527 O O . GLU A 1 190 ? 13.409 25.839 13.235 1.00 95.19 190 GLU A O 1
ATOM 1532 N N . ARG A 1 191 ? 11.199 26.175 13.047 1.00 93.31 191 ARG A N 1
ATOM 1533 C CA . ARG A 1 191 ? 11.154 26.136 11.575 1.00 93.31 191 ARG A CA 1
ATOM 1534 C C . ARG A 1 191 ? 12.270 26.945 10.914 1.00 93.31 191 ARG A C 1
ATOM 1536 O O . ARG A 1 191 ? 12.934 26.424 10.022 1.00 93.31 191 ARG A O 1
ATOM 1543 N N . GLU A 1 192 ? 12.452 28.200 11.325 1.00 93.62 192 GLU A N 1
ATOM 1544 C CA . GLU A 1 192 ? 13.456 29.105 10.744 1.00 93.62 192 GLU A CA 1
ATOM 1545 C C . GLU A 1 192 ? 14.868 28.544 10.943 1.00 93.62 192 GLU A C 1
ATOM 1547 O O . GLU A 1 192 ? 15.606 28.361 9.977 1.00 93.62 192 GLU A O 1
ATOM 1552 N N . ARG A 1 193 ? 15.190 28.135 12.178 1.00 92.75 193 ARG A N 1
ATOM 1553 C CA . ARG A 1 193 ? 16.470 27.506 12.522 1.00 92.75 193 ARG A CA 1
ATOM 1554 C C . ARG A 1 193 ? 16.725 26.258 11.679 1.00 92.75 193 ARG A C 1
ATOM 1556 O O . ARG A 1 193 ? 17.825 26.094 11.169 1.00 92.75 193 ARG A O 1
ATOM 1563 N N . ILE A 1 194 ? 15.728 25.383 11.529 1.00 88.75 194 ILE A N 1
ATOM 1564 C CA . ILE A 1 194 ? 15.839 24.131 10.761 1.00 88.75 194 ILE A CA 1
ATOM 1565 C C . ILE A 1 194 ? 16.052 24.411 9.268 1.00 88.75 194 ILE A C 1
ATOM 1567 O O . ILE A 1 194 ? 16.832 23.713 8.625 1.00 88.75 194 ILE A O 1
ATOM 1571 N N . GLN A 1 195 ? 15.379 25.420 8.709 1.00 87.12 195 GLN A N 1
ATOM 1572 C CA . GLN A 1 195 ? 15.525 25.795 7.298 1.00 87.12 195 GLN A CA 1
ATOM 1573 C C . GLN A 1 195 ? 16.909 26.367 6.967 1.00 87.12 195 GLN A C 1
ATOM 1575 O O . GLN A 1 195 ? 17.344 26.262 5.822 1.00 87.12 195 GLN A O 1
ATOM 1580 N N . GLU A 1 196 ? 17.594 26.940 7.955 1.00 89.12 196 GLU A N 1
ATOM 1581 C CA . GLU A 1 196 ? 18.956 27.468 7.827 1.00 89.12 196 GLU A CA 1
ATOM 1582 C C . GLU A 1 196 ? 20.050 26.416 8.064 1.00 89.12 196 GLU A C 1
ATOM 1584 O O . GLU A 1 196 ? 21.221 26.681 7.790 1.00 89.12 196 GLU A O 1
ATOM 1589 N N . MET A 1 197 ? 19.707 25.227 8.574 1.00 88.69 197 MET A N 1
ATOM 1590 C CA . MET A 1 197 ? 20.690 24.174 8.827 1.00 88.69 197 MET A CA 1
ATOM 1591 C C . MET A 1 197 ? 21.279 23.633 7.522 1.00 88.69 197 MET A C 1
ATOM 1593 O O . MET A 1 197 ? 20.559 23.347 6.564 1.00 88.69 197 MET A O 1
ATOM 1597 N N . ASP A 1 198 ? 22.592 23.397 7.530 1.00 86.25 198 ASP A N 1
ATOM 1598 C CA . ASP A 1 198 ? 23.264 22.676 6.454 1.00 86.25 198 ASP A CA 1
ATOM 1599 C C . ASP A 1 198 ? 22.640 21.283 6.294 1.00 86.25 198 ASP A C 1
ATOM 1601 O O . ASP A 1 198 ? 22.679 20.438 7.196 1.00 86.25 198 ASP A O 1
ATOM 1605 N N . ILE A 1 199 ? 22.054 21.035 5.125 1.00 82.88 199 ILE A N 1
ATOM 1606 C CA . ILE A 1 199 ? 21.498 19.729 4.783 1.00 82.88 199 ILE A CA 1
ATOM 1607 C C . ILE A 1 199 ? 22.631 18.757 4.413 1.00 82.88 199 ILE A C 1
ATOM 1609 O O . ILE A 1 199 ? 23.525 19.110 3.642 1.00 82.88 199 ILE A O 1
ATOM 1613 N N . PRO A 1 200 ? 22.597 17.496 4.887 1.00 85.88 200 PRO A N 1
ATOM 1614 C CA . PRO A 1 200 ? 23.650 16.508 4.630 1.00 85.88 200 PRO A CA 1
ATOM 1615 C C . PRO A 1 200 ? 23.604 15.930 3.203 1.00 85.88 200 PRO A C 1
ATOM 1617 O O . PRO A 1 200 ? 24.197 14.889 2.923 1.00 85.88 200 PRO A O 1
ATOM 1620 N N . TYR A 1 201 ? 22.869 16.571 2.297 1.00 80.00 201 TYR A N 1
ATOM 1621 C CA . TYR A 1 201 ? 22.704 16.165 0.912 1.00 80.00 201 TYR A CA 1
ATOM 1622 C C . TYR A 1 201 ? 22.717 17.393 0.007 1.00 80.00 201 TYR A C 1
ATOM 1624 O O . TYR A 1 201 ? 22.237 18.465 0.362 1.00 80.00 201 TYR A O 1
ATOM 1632 N N . VAL A 1 202 ? 23.255 17.221 -1.195 1.00 77.81 202 VAL A N 1
ATOM 1633 C CA . VAL A 1 202 ? 23.208 18.240 -2.245 1.00 77.81 202 VAL A CA 1
ATOM 1634 C C . VAL A 1 202 ? 21.951 18.055 -3.083 1.00 77.81 202 VAL A C 1
ATOM 1636 O O . VAL A 1 202 ? 21.484 16.930 -3.283 1.00 77.81 202 VAL A O 1
ATOM 1639 N N . GLU A 1 203 ? 21.399 19.152 -3.597 1.00 69.19 203 GLU A N 1
ATOM 1640 C CA . GLU A 1 203 ? 20.287 19.077 -4.538 1.00 69.19 203 GLU A CA 1
ATOM 1641 C C . GLU A 1 203 ? 20.723 18.272 -5.771 1.00 69.19 203 GLU A C 1
ATOM 1643 O O . GLU A 1 203 ? 21.747 18.552 -6.402 1.00 69.19 203 GLU A O 1
ATOM 1648 N N . ALA A 1 204 ? 19.966 17.226 -6.106 1.00 67.81 204 ALA A N 1
ATOM 1649 C CA . ALA A 1 204 ? 20.277 16.407 -7.265 1.00 67.81 204 ALA A CA 1
ATOM 1650 C C . ALA A 1 204 ? 20.166 17.272 -8.527 1.00 67.81 204 ALA A C 1
ATOM 1652 O O . ALA A 1 204 ? 19.075 17.721 -8.890 1.00 67.81 204 ALA A O 1
ATOM 1653 N N . VAL A 1 205 ? 21.282 17.487 -9.229 1.00 69.81 205 VAL A N 1
ATOM 1654 C CA . VAL A 1 205 ? 21.279 18.187 -10.517 1.00 69.81 205 VAL A CA 1
ATOM 1655 C C . VAL A 1 205 ? 20.446 17.364 -11.495 1.00 69.81 205 VAL A C 1
ATOM 1657 O O . VAL A 1 205 ? 20.873 16.315 -11.981 1.00 69.81 205 VAL A O 1
ATOM 1660 N N . HIS A 1 206 ? 19.233 17.830 -11.787 1.00 55.91 206 HIS A N 1
ATOM 1661 C CA . HIS A 1 206 ? 18.352 17.187 -12.753 1.00 55.91 206 HIS A CA 1
ATOM 1662 C C . HIS A 1 206 ? 18.902 17.433 -14.158 1.00 55.91 206 HIS A C 1
ATOM 1664 O O . HIS A 1 206 ? 18.510 18.372 -14.856 1.00 55.91 206 HIS A O 1
ATOM 1670 N N . VAL A 1 207 ? 19.822 16.576 -14.600 1.00 55.66 207 VAL A N 1
ATOM 1671 C CA . VAL A 1 207 ? 20.221 16.529 -16.004 1.00 55.66 207 VAL A CA 1
ATOM 1672 C C . VAL A 1 207 ? 18.966 16.174 -16.792 1.00 55.66 207 VAL A C 1
ATOM 1674 O O . VAL A 1 207 ? 18.467 15.052 -16.703 1.00 55.66 207 VAL A O 1
ATOM 1677 N N . LYS A 1 208 ? 18.419 17.134 -17.550 1.00 51.72 208 LYS A N 1
ATOM 1678 C CA . LYS A 1 208 ? 17.330 16.869 -18.496 1.00 51.72 208 LYS A CA 1
ATOM 1679 C C . LYS A 1 208 ? 17.778 15.722 -19.400 1.00 51.72 208 LYS A C 1
ATOM 1681 O O . LYS A 1 208 ? 18.579 15.936 -20.311 1.00 51.72 208 LYS A O 1
ATOM 1686 N N . ARG A 1 209 ? 17.268 14.507 -19.163 1.00 54.34 209 ARG A N 1
ATOM 1687 C CA . ARG A 1 209 ? 17.429 13.399 -20.107 1.00 54.34 209 ARG A CA 1
ATOM 1688 C C . ARG A 1 209 ? 16.909 13.901 -21.450 1.00 54.34 209 ARG A C 1
ATOM 1690 O O . ARG A 1 209 ? 15.755 14.319 -21.560 1.00 54.34 209 ARG A O 1
ATOM 1697 N N . ARG A 1 210 ? 17.777 13.926 -22.466 1.00 53.84 210 ARG A N 1
ATOM 1698 C CA . ARG A 1 210 ? 17.338 14.140 -23.847 1.00 53.84 210 ARG A CA 1
ATOM 1699 C C . ARG A 1 210 ? 16.296 13.060 -24.128 1.00 53.84 210 ARG A C 1
ATOM 1701 O O . ARG A 1 210 ? 16.596 11.886 -23.927 1.00 53.84 210 ARG A O 1
ATOM 1708 N N . LYS A 1 211 ? 15.085 13.463 -24.533 1.00 48.31 211 LYS A N 1
ATOM 1709 C CA . LYS A 1 211 ? 14.027 12.525 -24.932 1.00 48.31 211 LYS A CA 1
ATOM 1710 C C . LYS A 1 211 ? 14.629 11.505 -25.888 1.00 48.31 211 LYS A C 1
ATOM 1712 O O . LYS A 1 211 ? 15.316 11.895 -26.837 1.00 48.31 211 LYS A O 1
ATOM 1717 N N . SER A 1 212 ? 14.416 10.224 -25.619 1.00 54.38 212 SER A N 1
ATOM 1718 C CA . SER A 1 212 ? 14.935 9.192 -26.514 1.00 54.38 212 SER A CA 1
ATOM 1719 C C . SER A 1 212 ? 14.287 9.349 -27.896 1.00 54.38 212 SER A C 1
ATOM 1721 O O . SER A 1 212 ? 13.156 9.827 -28.022 1.00 54.38 212 SER A O 1
ATOM 1723 N N . PHE A 1 213 ? 14.982 8.935 -28.959 1.00 49.09 213 PHE A N 1
ATOM 1724 C CA . PHE A 1 213 ? 14.414 8.935 -30.315 1.00 49.09 213 PHE A CA 1
ATOM 1725 C C . PHE A 1 213 ? 13.093 8.143 -30.390 1.00 49.09 213 PHE A C 1
ATOM 1727 O O . PHE A 1 213 ? 12.243 8.444 -31.225 1.00 49.09 213 PHE A O 1
ATOM 1734 N N . VAL A 1 214 ? 12.899 7.173 -29.488 1.00 53.97 214 VAL A N 1
ATOM 1735 C CA . VAL A 1 214 ? 11.672 6.378 -29.349 1.00 53.97 214 VAL A CA 1
ATOM 1736 C C . VAL A 1 214 ? 10.515 7.234 -28.824 1.00 53.97 214 VAL A C 1
ATOM 1738 O O . VAL A 1 214 ? 9.474 7.290 -29.471 1.00 53.97 214 VAL A O 1
ATOM 1741 N N . GLU A 1 215 ? 10.715 7.996 -27.745 1.00 50.50 215 GLU A N 1
ATOM 1742 C CA . GLU A 1 215 ? 9.685 8.890 -27.185 1.00 50.50 215 GLU A CA 1
ATOM 1743 C C . GLU A 1 215 ? 9.291 10.015 -28.148 1.00 50.50 215 GLU A C 1
ATOM 1745 O O . GLU A 1 215 ? 8.130 10.427 -28.197 1.00 50.50 215 GLU A O 1
ATOM 1750 N N . ILE A 1 216 ? 10.245 10.541 -28.922 1.00 57.16 216 ILE A N 1
ATOM 1751 C CA . ILE A 1 216 ? 9.948 11.544 -29.952 1.00 57.16 216 ILE A CA 1
ATOM 1752 C C . ILE A 1 216 ? 9.095 10.909 -31.051 1.00 57.16 216 ILE A C 1
ATOM 1754 O O . ILE A 1 216 ? 8.094 11.492 -31.460 1.00 57.16 216 ILE A O 1
ATOM 1758 N N . ARG A 1 217 ? 9.454 9.701 -31.500 1.00 53.84 217 ARG A N 1
ATOM 1759 C CA . ARG A 1 217 ? 8.765 9.006 -32.590 1.00 53.84 217 ARG A CA 1
ATOM 1760 C C . ARG A 1 217 ? 7.357 8.555 -32.202 1.00 53.84 217 ARG A C 1
ATOM 1762 O O . ARG A 1 217 ? 6.463 8.669 -33.034 1.00 53.84 217 ARG A O 1
ATOM 1769 N N . GLU A 1 218 ? 7.136 8.098 -30.972 1.00 53.72 218 GLU A N 1
ATOM 1770 C CA . GLU A 1 218 ? 5.800 7.739 -30.475 1.00 53.72 218 GLU A CA 1
ATOM 1771 C C . GLU A 1 218 ? 4.887 8.962 -30.357 1.00 53.72 218 GLU A C 1
ATOM 1773 O O . GLU A 1 218 ? 3.756 8.930 -30.838 1.00 53.72 218 GLU A O 1
ATOM 1778 N N . ASN A 1 219 ? 5.397 10.080 -29.831 1.00 53.66 219 ASN A N 1
ATOM 1779 C CA . ASN A 1 219 ? 4.630 11.325 -29.770 1.00 53.66 219 ASN A CA 1
ATOM 1780 C C . ASN A 1 219 ? 4.323 11.899 -31.165 1.00 53.66 219 ASN A C 1
ATOM 1782 O O . ASN A 1 219 ? 3.243 12.450 -31.368 1.00 53.66 219 ASN A O 1
ATOM 1786 N N . LEU A 1 220 ? 5.235 11.744 -32.135 1.00 54.19 220 LEU A N 1
ATOM 1787 C CA . LEU A 1 220 ? 5.018 12.175 -33.521 1.00 54.19 220 LEU A CA 1
ATOM 1788 C C . LEU A 1 220 ? 4.032 11.260 -34.269 1.00 54.19 220 LEU A C 1
ATOM 1790 O O . LEU A 1 220 ? 3.204 11.726 -35.044 1.00 54.19 220 LEU A O 1
ATOM 1794 N N . LEU A 1 221 ? 4.093 9.946 -34.035 1.00 52.16 221 LEU A N 1
ATOM 1795 C CA . LEU A 1 221 ? 3.149 8.985 -34.616 1.00 52.16 221 LEU A CA 1
ATOM 1796 C C . LEU A 1 221 ? 1.725 9.210 -34.101 1.00 52.16 221 LEU A C 1
ATOM 1798 O O . LEU A 1 221 ? 0.780 9.099 -34.879 1.00 52.16 221 LEU A O 1
ATOM 1802 N N . MET A 1 222 ? 1.576 9.561 -32.822 1.00 51.94 222 MET A N 1
ATOM 1803 C CA . MET A 1 222 ? 0.275 9.853 -32.214 1.00 51.94 222 MET A CA 1
ATOM 1804 C C . MET A 1 222 ? -0.302 11.210 -32.639 1.00 51.94 222 MET A C 1
ATOM 1806 O O . MET A 1 222 ? -1.517 11.379 -32.594 1.00 51.94 222 MET A O 1
ATOM 1810 N N . SER A 1 223 ? 0.529 12.164 -33.072 1.00 51.59 223 SER A N 1
ATOM 1811 C CA . SER A 1 223 ? 0.068 13.482 -33.533 1.00 51.59 223 SER A CA 1
ATOM 1812 C C . SER A 1 223 ? -0.216 13.560 -35.037 1.00 51.59 223 SER A C 1
ATOM 1814 O O . SER A 1 223 ? -0.941 14.455 -35.465 1.00 51.59 223 SER A O 1
ATOM 1816 N N . ILE A 1 224 ? 0.323 12.634 -35.838 1.00 53.94 224 ILE A N 1
ATOM 1817 C CA . ILE A 1 224 ? 0.186 12.635 -37.307 1.00 53.94 224 ILE A CA 1
ATOM 1818 C C . ILE A 1 224 ? -0.874 11.633 -37.800 1.00 53.94 224 ILE A C 1
ATOM 1820 O O . ILE A 1 224 ? -1.397 11.785 -38.903 1.00 53.94 224 ILE A O 1
ATOM 1824 N N . LEU A 1 225 ? -1.235 10.616 -37.011 1.00 45.25 225 LEU A N 1
ATOM 1825 C CA . LEU A 1 225 ? -2.253 9.640 -37.409 1.00 45.25 225 LEU A CA 1
ATOM 1826 C C . LEU A 1 225 ? -3.674 10.125 -37.059 1.00 45.25 225 LEU A C 1
ATOM 1828 O O . LEU A 1 225 ? -3.984 10.293 -35.880 1.00 45.25 225 LEU A O 1
ATOM 1832 N N . PRO A 1 226 ? -4.589 10.268 -38.040 1.00 47.34 226 PRO A N 1
ATOM 1833 C CA . PRO A 1 226 ? -6.013 10.411 -37.759 1.00 47.34 226 PRO A CA 1
ATOM 1834 C C . PRO A 1 226 ? -6.491 9.251 -36.877 1.00 47.34 226 PRO A C 1
ATOM 1836 O O . PRO A 1 226 ? -6.204 8.089 -37.179 1.00 47.34 226 PRO A O 1
ATOM 1839 N N . ALA A 1 227 ? -7.268 9.552 -35.832 1.00 52.59 227 ALA A N 1
ATOM 1840 C CA . ALA A 1 227 ? -7.746 8.596 -34.821 1.00 52.59 227 ALA A CA 1
ATOM 1841 C C . ALA A 1 227 ? -8.383 7.305 -35.391 1.00 52.59 227 ALA A C 1
ATOM 1843 O O . ALA A 1 227 ? -8.396 6.270 -34.729 1.00 5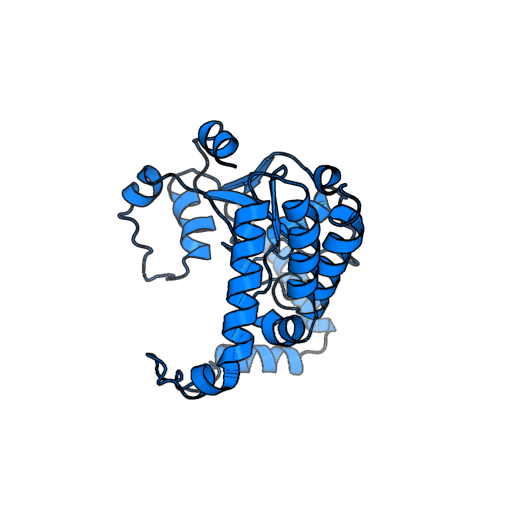2.59 227 ALA A O 1
ATOM 1844 N N . LYS A 1 228 ? -8.855 7.323 -36.646 1.00 44.69 228 LYS A N 1
ATOM 1845 C CA . LYS A 1 228 ? -9.409 6.152 -37.343 1.00 44.69 228 LYS A CA 1
ATOM 1846 C C . LYS A 1 228 ? -8.375 5.078 -37.726 1.00 44.69 228 LYS A C 1
ATOM 1848 O O . LYS A 1 228 ? -8.748 3.917 -37.844 1.00 44.69 228 LYS A O 1
ATOM 1853 N N . ILE A 1 229 ? -7.092 5.412 -37.899 1.00 50.00 229 ILE A N 1
ATOM 1854 C CA . ILE A 1 229 ? -6.069 4.447 -38.362 1.00 50.00 229 ILE A CA 1
ATOM 1855 C C . ILE A 1 229 ? -5.485 3.619 -37.204 1.00 50.00 229 ILE A C 1
ATOM 1857 O O . ILE A 1 229 ? -5.067 2.477 -37.409 1.00 50.00 229 ILE A O 1
ATOM 1861 N N . TYR A 1 230 ? -5.492 4.148 -35.976 1.00 47.44 230 TYR A N 1
ATOM 1862 C CA . TYR A 1 230 ? -4.979 3.425 -34.807 1.00 47.44 230 TYR A CA 1
ATOM 1863 C C . TYR A 1 230 ? -5.857 2.213 -34.446 1.00 47.44 230 TYR A C 1
ATOM 1865 O O . TYR A 1 230 ? -5.332 1.122 -34.219 1.00 47.44 230 TYR A O 1
ATOM 1873 N N . ASN A 1 231 ? -7.186 2.362 -34.517 1.00 44.78 231 ASN A N 1
ATOM 1874 C CA . ASN A 1 231 ? -8.128 1.268 -34.244 1.00 44.78 231 ASN A CA 1
ATOM 1875 C C . ASN A 1 231 ? -8.020 0.130 -35.273 1.00 44.78 231 ASN A C 1
ATOM 1877 O O . ASN A 1 231 ? -7.991 -1.040 -34.897 1.00 44.78 231 ASN A O 1
ATOM 1881 N N . HIS A 1 232 ? -7.811 0.448 -36.555 1.00 44.34 232 HIS A N 1
ATOM 1882 C CA . HIS A 1 232 ? -7.719 -0.579 -37.597 1.00 44.34 232 HIS A CA 1
ATOM 1883 C C . HIS A 1 232 ? -6.415 -1.409 -37.523 1.00 44.34 232 HIS A C 1
ATOM 1885 O O . HIS A 1 232 ? -6.358 -2.561 -37.965 1.00 44.34 232 HIS A O 1
ATOM 1891 N N . ARG A 1 233 ? -5.349 -0.871 -36.906 1.00 45.03 233 ARG A N 1
ATOM 1892 C CA . ARG A 1 233 ? -4.103 -1.620 -36.637 1.00 45.03 233 ARG A CA 1
ATOM 1893 C C . ARG A 1 233 ? -4.203 -2.590 -35.460 1.00 45.03 233 ARG A C 1
ATOM 1895 O O . ARG A 1 233 ? -3.475 -3.582 -35.463 1.00 45.03 233 ARG A O 1
ATOM 1902 N N . GLN A 1 234 ? -5.069 -2.327 -34.481 1.00 46.88 234 GLN A N 1
ATOM 1903 C CA . GLN A 1 234 ? -5.322 -3.259 -33.376 1.00 46.88 234 GLN A CA 1
ATOM 1904 C C . GLN A 1 234 ? -6.197 -4.432 -33.848 1.00 46.88 234 GLN A C 1
ATOM 1906 O O . GLN A 1 234 ? -5.852 -5.588 -33.602 1.00 46.88 234 GLN A O 1
ATOM 1911 N N . GLU A 1 235 ? -7.236 -4.156 -34.644 1.00 43.03 235 GLU A N 1
ATOM 1912 C CA . GLU A 1 235 ? -8.103 -5.188 -35.237 1.00 43.03 235 GLU A CA 1
ATOM 1913 C C . GLU A 1 235 ? -7.343 -6.098 -36.219 1.00 43.03 235 GLU A C 1
ATOM 1915 O O . GLU A 1 235 ? -7.387 -7.323 -36.102 1.00 43.03 235 GLU A O 1
ATOM 1920 N N . SER A 1 236 ? -6.523 -5.529 -37.111 1.00 47.56 236 SER A N 1
ATOM 1921 C CA . SER A 1 236 ? -5.726 -6.324 -38.064 1.00 47.56 236 SER A CA 1
ATOM 1922 C C . SER A 1 236 ? -4.585 -7.130 -37.415 1.00 47.56 236 SER A C 1
ATOM 1924 O O . SER A 1 236 ? -4.128 -8.130 -37.980 1.00 47.56 236 SER A O 1
ATOM 1926 N N . ARG A 1 237 ? -4.120 -6.751 -36.211 1.00 47.84 237 ARG A N 1
ATOM 1927 C CA . ARG A 1 237 ? -3.179 -7.560 -35.407 1.00 47.84 237 ARG A CA 1
ATOM 1928 C C . ARG A 1 237 ? -3.873 -8.726 -34.699 1.00 47.84 237 ARG A C 1
ATOM 1930 O O . ARG A 1 237 ? -3.258 -9.790 -34.597 1.00 47.84 237 ARG A O 1
ATOM 1937 N N . ALA A 1 238 ? -5.120 -8.555 -34.260 1.00 47.91 238 ALA A N 1
ATOM 1938 C CA . ALA A 1 238 ? -5.935 -9.634 -33.704 1.00 47.91 238 ALA A CA 1
ATOM 1939 C C . ALA A 1 238 ? -6.315 -10.674 -34.779 1.00 47.91 238 ALA A C 1
ATOM 1941 O O . ALA A 1 238 ? -6.179 -11.876 -34.539 1.00 47.91 238 ALA A O 1
ATOM 1942 N N . GLU A 1 239 ? -6.652 -10.238 -35.999 1.00 43.88 239 GLU A N 1
ATOM 1943 C CA . GLU A 1 239 ? -6.936 -11.136 -37.136 1.00 43.88 239 GLU A CA 1
ATOM 1944 C C . GLU A 1 239 ? -5.691 -11.872 -37.667 1.00 43.88 239 GLU A C 1
ATOM 1946 O O . GLU A 1 239 ? -5.761 -13.033 -38.076 1.00 43.88 239 GLU A O 1
ATOM 1951 N N . ARG A 1 240 ? -4.505 -11.243 -37.634 1.00 46.31 240 ARG A N 1
ATOM 1952 C CA . ARG A 1 240 ? -3.251 -11.914 -38.035 1.00 46.31 240 ARG A CA 1
ATOM 1953 C C . ARG A 1 240 ? -2.746 -12.938 -37.017 1.00 46.31 240 ARG A C 1
ATOM 1955 O O . ARG A 1 240 ? -2.038 -13.859 -37.419 1.00 46.31 240 ARG A O 1
ATOM 1962 N N . LYS A 1 241 ? -3.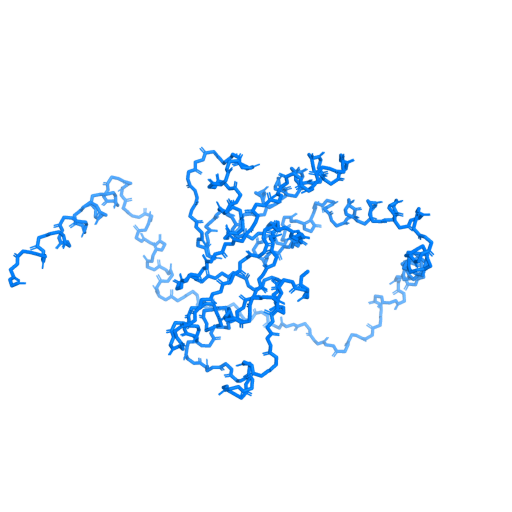089 -12.806 -35.729 1.00 48.06 241 LYS A N 1
ATOM 1963 C CA . LYS A 1 241 ? -2.766 -13.819 -34.706 1.00 48.06 241 LYS A CA 1
ATOM 1964 C C . LYS A 1 241 ? -3.711 -15.022 -34.758 1.00 48.06 241 LYS A C 1
ATOM 1966 O O . LYS A 1 241 ? -3.253 -16.13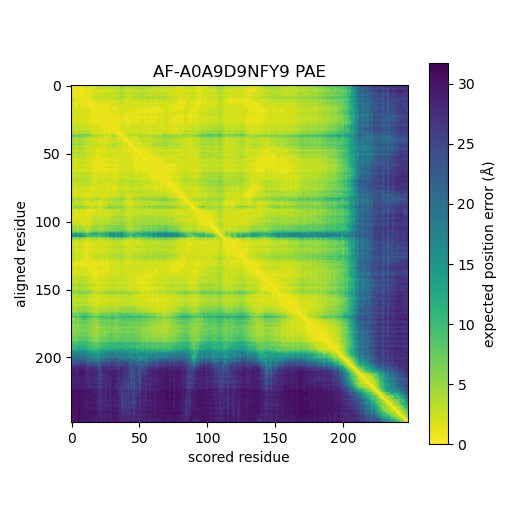8 -34.552 1.00 48.06 241 LYS A O 1
ATOM 1971 N N . SER A 1 242 ? -4.977 -14.822 -35.118 1.00 45.34 242 SER A N 1
ATOM 1972 C CA . SER A 1 242 ? -5.954 -15.912 -35.270 1.00 45.34 242 SER A CA 1
ATOM 1973 C C . SER A 1 242 ? -5.745 -16.738 -36.549 1.00 45.34 242 SER A C 1
ATOM 1975 O O . SER A 1 242 ? -5.980 -17.940 -36.536 1.00 45.34 242 SER A O 1
ATOM 1977 N N . ARG A 1 243 ? -5.185 -16.160 -37.625 1.00 43.38 243 ARG A N 1
ATOM 1978 C CA . ARG A 1 243 ? -4.815 -16.916 -38.844 1.00 43.38 243 ARG A CA 1
ATOM 1979 C C . ARG A 1 243 ? -3.490 -17.686 -38.770 1.00 43.38 243 ARG A C 1
ATOM 1981 O O . ARG A 1 243 ? -3.195 -18.444 -39.685 1.00 43.38 243 ARG A O 1
ATOM 1988 N N . LYS A 1 244 ? -2.689 -17.512 -37.712 1.00 40.91 244 LYS A N 1
ATOM 1989 C CA . LYS A 1 244 ? -1.446 -18.282 -37.495 1.00 40.91 244 LYS A CA 1
ATOM 1990 C C . LYS A 1 244 ? -1.612 -19.488 -36.564 1.00 40.91 244 LYS A C 1
ATOM 1992 O O . LYS A 1 244 ? -0.640 -20.200 -36.362 1.00 40.91 244 LYS A O 1
ATOM 1997 N N . LEU A 1 245 ? -2.815 -19.721 -36.032 1.00 42.28 245 LEU A N 1
ATOM 1998 C CA . LEU A 1 245 ? -3.117 -20.866 -35.163 1.00 42.28 245 LEU A CA 1
ATOM 1999 C C . LEU A 1 245 ? -3.837 -22.020 -35.888 1.00 42.28 245 LEU A C 1
ATOM 2001 O O . LEU A 1 245 ? -4.275 -22.968 -35.251 1.00 42.28 245 LEU A O 1
ATOM 2005 N N . ILE A 1 246 ? -3.964 -21.942 -37.216 1.00 44.09 246 ILE A N 1
ATOM 2006 C CA . ILE A 1 246 ? -4.458 -23.029 -38.067 1.00 44.09 246 ILE A CA 1
ATOM 2007 C C . ILE A 1 246 ? -3.402 -23.250 -39.147 1.00 44.09 246 ILE A C 1
ATOM 2009 O O . ILE A 1 246 ? -3.472 -22.637 -40.205 1.00 44.09 246 ILE A O 1
ATOM 2013 N N . ILE A 1 247 ? -2.365 -24.012 -38.809 1.00 43.19 247 ILE A N 1
ATOM 2014 C CA . ILE A 1 247 ? -1.568 -24.917 -39.653 1.00 43.19 247 ILE A CA 1
ATOM 2015 C C . ILE A 1 247 ? -0.522 -25.522 -38.699 1.00 43.19 247 ILE A C 1
ATOM 2017 O O . ILE A 1 247 ? 0.308 -24.789 -38.159 1.00 43.19 247 ILE A O 1
ATOM 2021 N N . MET A 1 248 ? -0.596 -26.854 -38.574 1.00 36.25 248 MET A N 1
ATOM 2022 C CA . MET A 1 248 ? 0.059 -27.782 -37.631 1.00 36.25 248 MET A CA 1
ATOM 2023 C C . MET A 1 248 ? -0.622 -27.916 -36.271 1.00 36.25 248 MET A C 1
ATOM 2025 O O . MET A 1 248 ? -0.404 -27.063 -35.388 1.00 36.25 248 MET A O 1
#

Solvent-accessible surface area (backbone atoms only — not comparable to full-atom values): 14420 Å² total; per-residue (Å²): 110,67,64,60,49,68,77,46,67,74,42,51,40,40,24,50,31,34,45,75,34,24,43,41,51,31,50,34,37,79,70,67,77,42,85,71,98,59,94,65,69,45,45,52,77,27,79,47,67,42,39,30,23,70,54,46,49,51,51,49,51,48,45,42,63,68,18,54,78,65,71,43,49,72,77,66,42,68,47,77,42,82,42,65,75,48,48,44,75,83,83,58,74,46,68,56,69,71,67,42,51,75,61,71,67,62,79,57,77,76,88,52,46,64,42,47,38,62,38,19,52,53,24,53,77,68,78,33,33,29,34,32,40,25,74,38,80,44,79,49,89,67,47,83,69,11,36,81,50,43,77,76,43,67,58,67,60,52,52,50,54,51,50,50,61,53,25,69,76,31,86,78,46,29,58,57,48,48,52,52,52,53,51,52,49,51,52,59,76,39,38,70,64,60,72,70,49,87,65,100,64,78,83,79,79,78,72,79,74,76,76,49,74,63,60,53,48,53,57,50,53,66,73,70,51,61,79,73,58,62,57,55,54,54,53,54,51,55,53,56,55,62,63,65,74,72,76,134

pLDDT: mean 86.3, std 17.93, range [36.25, 98.56]

Sequence (248 aa):
MVDFRIDNPDYFLVSPLVINNALCTYILEVKGLIKLRGYMDASASHSILWRSGTFASSLHDWFIRQWLLTGKYADLHCGKFEIGMTRFSINAILWFGSQMKAFGGIIPDNPGDDEEFLSCIYPASTGKCNCVNGDAIVSHFAFFTQRRQLDRESVLERYGKYLHMVWNNDDELKSAGRFIQETMMEIEAERERIQEMDIPYVEAVHVKRRKSFVEIRENLLMSILPAKIYNHRQESRAERKSRKLIIM

Secondary structure (DSSP, 8-state):
-HHHHHH-TT-S-EEEEEET-HHHHHHHHHTTSS--SS-----TT-TTTTT-HHHHHHHHHHHIIIIITTT-GGGG---EEEE-S-----SS-B--HHHHHTTTTPPPTTT--HHHIIIIIHHHHTT--EEEEEEEEEE----HHHHHHHTTTTHHHHHHHHHHHHHTT-TTHHHHHHHHHHHHHHHHHTHHHHHHSPPSS-------PPPPHHHHHHHHHHHHS-HHHHHHHHHHHHHHHHTTSS--